Protein AF-A0A2P2ED18-F1 (afdb_monomer_lite)

Radius of gyration: 22.5 Å; chains: 1; bounding box: 55×38×61 Å

Organism: NCBI:txid1445552

Foldseek 3Di:
DDDDDDVVNVVVVVVVVVVCVLVVLQQPQLLVLKDWDFDPDDVVRLVVCCVLPPVLLVVLQVLLPACAPNRNVLVCVLSVQLNCQNGTDRHDDCPSVVVSNVVSVVSSVVSSVNSPPPGPSCVPVVSVVSVVVSVVSVCPVVVVVVVVVVPFDDAADFPDDPQLVCCVPVVDSRPVSNPDHDPVRRPPVSDDPPDDDDDNPNDPDDRGPDDGDDDD

Secondary structure (DSSP, 8-state):
--PPPPHHHHHHHHHHHHHHHHHHHHHHTTGGGS-EEE----HHHHHHHIIIIIHHHHHHHHHTTSSTTT-HHHHHHHHHHHHHGGGEEESSTTHHHHHHHHHHHHHHHHHHHHHHHT-GGGGSHHHHHHHHHHHHHHHHHHHHHHHHHHHSPPPPPB-S-HHHHHHHHHSS---GGGT---GGGS-TTTS-TT------------SBSS------

Sequence (216 aa):
MQRQIKPLDVLIGSLGFVIALPALSYLTAGTQALQQGLSSLNPWGAFALLVFEVVPWLWVMIRLGGGGKLGGDILVLTFGLLFLIPFGQVGSGPDFEMRASVPALAILAMMVAMGLCDNPRLKSGGLKLGIIIIICCASVTGLFEVARAFRYAPTPKPQCALPQIWYQQTGRVAELDTYLTRTSHVPSWLRAPSSRSVQVETTTATCWSKPWATPR

Structure (mmCIF, N/CA/C/O backbone):
data_AF-A0A2P2ED18-F1
#
_entry.id   AF-A0A2P2ED18-F1
#
loop_
_atom_site.group_PDB
_atom_site.id
_atom_site.type_symbol
_atom_site.label_atom_id
_atom_site.label_alt_id
_atom_site.label_comp_id
_atom_site.label_asym_id
_atom_site.label_entity_id
_atom_site.label_seq_id
_atom_site.pdbx_PDB_ins_code
_atom_site.Cartn_x
_atom_site.Cartn_y
_atom_site.Cartn_z
_atom_site.occupancy
_atom_site.B_iso_or_equiv
_atom_site.auth_seq_id
_atom_site.auth_comp_id
_atom_site.auth_asym_id
_atom_site.auth_atom_id
_atom_site.pdbx_PDB_model_num
ATOM 1 N N . MET A 1 1 ? -28.275 -1.604 14.767 1.00 44.12 1 MET A N 1
ATOM 2 C CA . MET A 1 1 ? -29.109 -1.648 13.544 1.00 44.12 1 MET A CA 1
ATOM 3 C C . MET A 1 1 ? -28.417 -2.550 12.537 1.00 44.12 1 MET A C 1
ATOM 5 O O . MET A 1 1 ? -27.345 -2.187 12.077 1.00 44.12 1 MET A O 1
ATOM 9 N N . GLN A 1 2 ? -28.970 -3.727 12.240 1.00 51.78 2 GLN A N 1
ATOM 10 C CA . GLN A 1 2 ? -28.468 -4.575 11.154 1.00 51.78 2 GLN A CA 1
ATOM 11 C C . GLN A 1 2 ? -29.107 -4.103 9.843 1.00 51.78 2 GLN A C 1
ATOM 13 O O . GLN A 1 2 ? -30.328 -4.149 9.696 1.00 51.78 2 GLN A O 1
ATOM 18 N N . ARG A 1 3 ? -28.299 -3.588 8.910 1.00 67.56 3 ARG A N 1
ATOM 19 C CA . ARG A 1 3 ? -28.763 -3.258 7.556 1.00 67.56 3 ARG A CA 1
ATOM 20 C C . ARG A 1 3 ? -28.981 -4.574 6.809 1.00 67.56 3 ARG A C 1
ATOM 22 O O . ARG A 1 3 ? -28.039 -5.342 6.653 1.00 67.56 3 ARG A O 1
ATOM 29 N N . GLN A 1 4 ? -30.206 -4.834 6.361 1.00 85.19 4 GLN A N 1
ATOM 30 C CA . GLN A 1 4 ? -30.484 -5.988 5.505 1.00 85.19 4 GLN A CA 1
ATOM 31 C C . GLN A 1 4 ? -29.862 -5.763 4.122 1.00 85.19 4 GLN A C 1
ATOM 33 O O . GLN A 1 4 ? -30.070 -4.706 3.520 1.00 85.19 4 GLN A O 1
ATOM 38 N N . ILE A 1 5 ? -29.090 -6.743 3.646 1.00 83.50 5 ILE A N 1
ATOM 39 C CA . ILE A 1 5 ? -28.493 -6.739 2.307 1.00 83.50 5 ILE A CA 1
ATOM 40 C C . ILE A 1 5 ? -29.630 -6.847 1.294 1.00 83.50 5 ILE A C 1
ATOM 42 O O . ILE A 1 5 ? -30.391 -7.815 1.304 1.00 83.50 5 ILE A O 1
ATOM 46 N N . LYS A 1 6 ? -29.768 -5.840 0.433 1.00 93.19 6 LYS A N 1
ATOM 47 C CA . LYS A 1 6 ? -30.778 -5.832 -0.624 1.00 93.19 6 LYS A CA 1
ATOM 48 C C . LYS A 1 6 ? -30.218 -6.500 -1.884 1.00 93.19 6 LYS A C 1
ATOM 50 O O . LYS A 1 6 ? -29.018 -6.407 -2.135 1.00 93.19 6 LYS A O 1
ATOM 55 N N . PRO A 1 7 ? -31.072 -7.068 -2.754 1.00 90.81 7 PRO A N 1
ATOM 56 C CA . PRO A 1 7 ? -30.647 -7.566 -4.067 1.00 90.81 7 PRO A CA 1
ATOM 57 C C . PRO A 1 7 ? -29.905 -6.508 -4.896 1.00 90.81 7 PRO A C 1
ATOM 59 O O . PRO A 1 7 ? -28.986 -6.825 -5.643 1.00 90.81 7 PRO A O 1
ATOM 62 N N . LEU A 1 8 ? -30.265 -5.233 -4.715 1.00 92.12 8 LEU A N 1
ATOM 63 C CA . LEU A 1 8 ? -29.586 -4.107 -5.348 1.00 92.12 8 LEU A CA 1
ATOM 64 C C . LEU A 1 8 ? -28.129 -3.952 -4.880 1.00 92.12 8 LEU A C 1
ATOM 66 O O . LEU A 1 8 ? -27.274 -3.637 -5.699 1.00 92.12 8 LEU A O 1
ATOM 70 N N . ASP A 1 9 ? -27.834 -4.201 -3.598 1.00 89.75 9 ASP A N 1
ATOM 71 C CA . ASP A 1 9 ? -26.462 -4.140 -3.077 1.00 89.75 9 ASP A CA 1
ATOM 72 C C . ASP A 1 9 ? -25.592 -5.220 -3.750 1.00 89.75 9 ASP A C 1
ATOM 74 O O . ASP A 1 9 ? -24.453 -4.955 -4.138 1.00 89.75 9 ASP A O 1
ATOM 78 N N . VAL A 1 10 ? -26.161 -6.414 -3.965 1.00 90.19 10 VAL A N 1
ATOM 79 C CA . VAL A 1 10 ? -25.504 -7.510 -4.698 1.00 90.19 10 VAL A CA 1
ATOM 80 C C . VAL A 1 10 ? -25.288 -7.127 -6.159 1.00 90.19 10 VAL A C 1
ATOM 82 O O . VAL A 1 10 ? -24.178 -7.265 -6.660 1.00 90.19 10 VAL A O 1
ATOM 85 N N . LEU A 1 11 ? -26.311 -6.587 -6.829 1.00 93.44 11 LEU A N 1
ATOM 86 C CA . LEU A 1 11 ? -26.228 -6.199 -8.238 1.00 93.44 11 LEU A CA 1
ATOM 87 C C . LEU A 1 11 ? -25.175 -5.110 -8.479 1.00 93.44 11 LEU A C 1
ATOM 89 O O . LEU A 1 11 ? -24.411 -5.203 -9.437 1.00 93.44 11 LEU A O 1
ATOM 93 N N . ILE A 1 12 ? -25.088 -4.114 -7.593 1.00 92.69 12 ILE A N 1
ATOM 94 C CA . ILE A 1 12 ? -24.057 -3.069 -7.652 1.00 92.69 12 ILE A CA 1
ATOM 95 C C . ILE A 1 12 ? -22.662 -3.683 -7.473 1.00 92.69 12 ILE A C 1
ATOM 97 O O . ILE A 1 12 ? -21.753 -3.366 -8.241 1.00 92.69 12 ILE A O 1
ATOM 101 N N . GLY A 1 13 ? -22.494 -4.591 -6.504 1.00 88.06 13 GLY A N 1
ATOM 102 C CA . GLY A 1 13 ? -21.230 -5.299 -6.291 1.00 88.06 13 GLY A CA 1
ATOM 103 C C . GLY A 1 13 ? -20.814 -6.141 -7.500 1.00 88.06 13 GLY A C 1
ATOM 104 O O . GLY A 1 13 ? -19.675 -6.054 -7.959 1.00 88.06 13 GLY A O 1
ATOM 105 N N . SER A 1 14 ? -21.751 -6.902 -8.069 1.00 92.12 14 SER A N 1
ATOM 106 C CA . SER A 1 14 ? -21.522 -7.708 -9.270 1.00 92.12 14 SER A CA 1
ATOM 107 C C . SER A 1 14 ? -21.174 -6.847 -10.482 1.00 92.12 14 SER A C 1
ATOM 109 O O . SER A 1 14 ? -20.245 -7.179 -11.213 1.00 92.12 14 SER A O 1
ATOM 111 N N . LEU A 1 15 ? -21.863 -5.721 -10.683 1.00 94.75 15 LEU A N 1
ATOM 112 C CA . LEU A 1 15 ? -21.559 -4.790 -11.769 1.00 94.75 15 LEU A CA 1
ATOM 113 C C . LEU A 1 15 ? -20.145 -4.213 -11.621 1.00 94.75 15 LEU A C 1
ATOM 115 O O . LEU A 1 15 ? -19.392 -4.182 -12.592 1.00 94.75 15 LEU A O 1
ATOM 119 N N . GLY A 1 16 ? -19.761 -3.817 -10.403 1.00 90.50 16 GLY A N 1
ATOM 120 C CA . GLY A 1 16 ? -18.407 -3.351 -10.105 1.00 90.50 16 GLY A CA 1
ATOM 121 C C . GLY A 1 16 ? -17.345 -4.404 -10.428 1.00 90.50 16 GLY A C 1
ATOM 122 O O . GLY A 1 16 ? -16.334 -4.088 -11.053 1.00 90.50 16 GLY A O 1
ATOM 123 N N . PHE A 1 17 ? -17.605 -5.669 -10.085 1.00 90.56 17 PHE A N 1
ATOM 124 C CA . PHE A 1 17 ? -16.721 -6.779 -10.439 1.00 90.56 17 PHE A CA 1
ATOM 125 C C . PHE A 1 17 ? -16.600 -6.960 -11.958 1.00 90.56 17 PHE A C 1
ATOM 127 O O . PHE A 1 17 ? -15.489 -7.056 -12.471 1.00 90.56 17 PHE A O 1
ATOM 134 N N . VAL A 1 18 ? -17.721 -6.937 -12.689 1.00 93.75 18 VAL A N 1
ATOM 135 C CA . VAL A 1 18 ? -17.732 -7.056 -14.158 1.00 93.75 18 VAL A CA 1
ATOM 136 C C . VAL A 1 18 ? -16.944 -5.922 -14.815 1.00 93.75 18 VAL A C 1
ATOM 138 O O . VAL A 1 18 ? -16.150 -6.175 -15.718 1.00 93.75 18 VAL A O 1
ATOM 141 N N . ILE A 1 19 ? -17.098 -4.687 -14.334 1.00 93.44 19 ILE A N 1
ATOM 142 C CA . ILE A 1 19 ? -16.340 -3.527 -14.824 1.00 93.44 19 ILE A CA 1
ATOM 143 C C . ILE A 1 19 ? -14.837 -3.683 -14.542 1.00 93.44 19 ILE A C 1
ATOM 145 O O . ILE A 1 19 ? -14.015 -3.235 -15.339 1.00 93.44 19 ILE A O 1
ATOM 149 N N . ALA A 1 20 ? -14.462 -4.341 -13.443 1.00 91.94 20 ALA A N 1
ATOM 150 C CA . ALA A 1 20 ? -13.068 -4.602 -13.097 1.00 91.94 20 ALA A CA 1
ATOM 151 C C . ALA A 1 20 ? -12.438 -5.760 -13.895 1.00 91.94 20 ALA A C 1
ATOM 153 O O . ALA A 1 20 ? -11.211 -5.854 -13.941 1.00 91.94 20 ALA A O 1
ATOM 154 N N . LEU A 1 21 ? -13.229 -6.622 -14.552 1.00 91.31 21 LEU A N 1
ATOM 155 C CA . LEU A 1 21 ? -12.721 -7.805 -15.261 1.00 91.31 21 LEU A CA 1
ATOM 156 C C . LEU A 1 21 ? -11.633 -7.504 -16.304 1.00 91.31 21 LEU A C 1
ATOM 158 O O . LEU A 1 21 ? -10.646 -8.241 -16.314 1.00 91.31 21 LEU A O 1
ATOM 162 N N . PRO A 1 22 ? -11.726 -6.463 -17.158 1.00 89.88 22 PRO A N 1
ATOM 163 C CA . PRO A 1 22 ? -10.657 -6.144 -18.105 1.00 89.88 22 PRO A CA 1
ATOM 164 C C . PRO A 1 22 ? -9.342 -5.795 -17.402 1.00 89.88 22 PRO A C 1
ATOM 166 O O . PRO A 1 22 ? -8.286 -6.296 -17.781 1.00 89.88 22 PRO A O 1
ATOM 169 N N . ALA A 1 23 ? -9.409 -4.994 -16.334 1.00 86.94 23 ALA A N 1
ATOM 170 C CA . ALA A 1 23 ? -8.237 -4.628 -15.547 1.00 86.94 23 ALA A CA 1
ATOM 171 C C . ALA A 1 23 ? -7.635 -5.850 -14.842 1.00 86.94 23 ALA A C 1
ATOM 173 O O . ALA A 1 23 ? -6.432 -6.067 -14.927 1.00 86.94 23 ALA A O 1
ATOM 174 N N . LEU A 1 24 ? -8.463 -6.693 -14.218 1.00 86.25 24 LEU A N 1
ATOM 175 C CA . LEU A 1 24 ? -8.020 -7.937 -13.578 1.00 86.25 24 LEU A CA 1
ATOM 176 C C . LEU A 1 24 ? -7.391 -8.906 -14.588 1.00 86.25 24 LEU A C 1
ATOM 178 O O . LEU A 1 24 ? -6.352 -9.502 -14.316 1.00 86.25 24 LEU A O 1
ATOM 182 N N . SER A 1 25 ? -7.980 -9.024 -15.777 1.00 86.88 25 SER A N 1
ATOM 183 C CA . SER A 1 25 ? -7.466 -9.872 -16.859 1.00 86.88 25 SER A CA 1
ATOM 184 C C . SER A 1 25 ? -6.118 -9.374 -17.380 1.00 86.88 25 SER A C 1
ATOM 186 O O . SER A 1 25 ? -5.234 -10.174 -17.664 1.00 86.88 25 SER A O 1
ATOM 188 N N . TYR A 1 26 ? -5.928 -8.055 -17.472 1.00 84.88 26 TYR A N 1
ATOM 189 C CA . TYR A 1 26 ? -4.632 -7.471 -17.808 1.00 84.88 26 TYR A CA 1
ATOM 190 C C . TYR A 1 26 ? -3.597 -7.676 -16.690 1.00 84.88 26 TYR A C 1
ATOM 192 O O . TYR A 1 26 ? -2.484 -8.106 -16.968 1.00 84.88 26 TYR A O 1
ATOM 200 N N . LEU A 1 27 ? -3.963 -7.428 -15.428 1.00 79.38 27 LEU A N 1
ATOM 201 C CA . LEU A 1 27 ? -3.070 -7.578 -14.269 1.00 79.38 27 LEU A CA 1
ATOM 202 C C . LEU A 1 27 ? -2.614 -9.025 -14.047 1.00 79.38 27 LEU A C 1
ATOM 204 O O . LEU A 1 27 ? -1.545 -9.261 -13.497 1.00 79.38 27 LEU A O 1
ATOM 208 N N . THR A 1 28 ? -3.426 -9.992 -14.474 1.00 82.69 28 THR A N 1
ATOM 209 C CA . THR A 1 28 ? -3.100 -11.423 -14.411 1.00 82.69 28 THR A CA 1
ATOM 210 C C . THR A 1 28 ? -2.370 -11.937 -15.652 1.00 82.69 28 THR A C 1
ATOM 212 O O . THR A 1 28 ? -1.826 -13.043 -15.629 1.00 82.69 28 THR A O 1
ATOM 215 N N . ALA A 1 29 ? -2.299 -11.149 -16.727 1.00 83.69 29 ALA A N 1
ATOM 216 C CA . ALA A 1 29 ? -1.625 -11.545 -17.954 1.00 83.69 29 ALA A CA 1
ATOM 217 C C . ALA A 1 29 ? -0.104 -11.586 -17.750 1.00 83.69 29 ALA A C 1
ATOM 219 O O . ALA A 1 29 ? 0.540 -10.559 -17.549 1.00 83.69 29 ALA A O 1
ATOM 220 N N . GLY A 1 30 ? 0.498 -12.771 -17.866 1.00 74.12 30 GLY A N 1
ATOM 221 C CA . GLY A 1 30 ? 1.953 -12.940 -17.752 1.00 74.12 30 GLY A CA 1
ATOM 222 C C . GLY A 1 30 ? 2.482 -13.051 -16.319 1.00 74.12 30 GLY A C 1
ATOM 223 O O . GLY A 1 30 ? 3.693 -13.117 -16.136 1.00 74.12 30 GLY A O 1
ATOM 224 N N . THR A 1 31 ? 1.610 -13.167 -15.311 1.00 73.31 31 THR A N 1
ATOM 225 C CA . THR A 1 31 ? 2.009 -13.334 -13.897 1.00 73.31 31 THR A CA 1
ATOM 226 C C . THR A 1 31 ? 2.805 -14.608 -13.616 1.00 73.31 31 THR A C 1
ATOM 228 O O . THR A 1 31 ? 3.437 -14.702 -12.569 1.00 73.31 31 THR A O 1
ATOM 231 N N . GLN A 1 32 ? 2.822 -15.573 -14.542 1.00 69.00 32 GLN A N 1
ATOM 232 C CA . GLN A 1 32 ? 3.666 -16.773 -14.463 1.00 69.00 32 GLN A CA 1
ATOM 233 C C . GLN A 1 32 ? 5.168 -16.450 -14.467 1.00 69.00 32 GLN A C 1
ATOM 235 O O . GLN A 1 32 ? 5.963 -17.262 -14.008 1.00 69.00 32 GLN A O 1
ATOM 240 N N . ALA A 1 33 ? 5.558 -15.283 -14.988 1.00 68.94 33 ALA A N 1
ATOM 241 C CA . ALA A 1 33 ? 6.940 -14.811 -14.953 1.00 68.94 33 ALA A CA 1
ATOM 242 C C . ALA A 1 33 ? 7.324 -14.180 -13.601 1.00 68.94 33 ALA A C 1
ATOM 244 O O . ALA A 1 33 ? 8.503 -13.934 -13.359 1.00 68.94 33 ALA A O 1
ATOM 245 N N . LEU A 1 34 ? 6.349 -13.919 -12.723 1.00 71.56 34 LEU A N 1
ATOM 246 C CA . LEU A 1 34 ? 6.575 -13.288 -11.427 1.00 71.56 34 LEU A CA 1
ATOM 247 C C . LEU A 1 34 ? 6.835 -14.323 -10.344 1.00 71.56 34 LEU A C 1
ATOM 249 O O . LEU A 1 34 ? 6.193 -15.373 -10.293 1.00 71.56 34 LEU A O 1
ATOM 253 N N . GLN A 1 35 ? 7.719 -13.973 -9.412 1.00 74.31 35 GLN A N 1
ATOM 254 C CA . GLN A 1 35 ? 7.830 -14.705 -8.162 1.00 74.31 35 GLN A CA 1
ATOM 255 C C . GLN A 1 35 ? 6.503 -14.583 -7.403 1.00 74.31 35 GLN A C 1
ATOM 257 O O . GLN A 1 35 ? 6.043 -13.481 -7.102 1.00 74.31 35 GLN A O 1
ATOM 262 N N . GLN A 1 36 ? 5.880 -15.723 -7.123 1.00 76.88 36 GLN A N 1
ATOM 263 C CA . GLN A 1 36 ? 4.659 -15.824 -6.333 1.00 76.88 36 GLN A CA 1
ATOM 264 C C . GLN A 1 36 ? 4.921 -16.754 -5.158 1.00 76.88 36 GLN A C 1
ATOM 266 O O . GLN A 1 36 ? 5.551 -17.801 -5.318 1.00 76.88 36 GLN A O 1
ATOM 271 N N . GLY A 1 37 ? 4.427 -16.392 -3.981 1.00 78.56 37 GLY A N 1
ATOM 272 C CA . GLY A 1 37 ? 4.505 -17.264 -2.819 1.00 78.56 37 GLY A CA 1
ATOM 273 C C . GLY A 1 37 ? 4.497 -16.502 -1.509 1.00 78.56 37 GLY A C 1
ATOM 274 O O . GLY A 1 37 ? 4.041 -15.361 -1.428 1.00 78.56 37 GLY A O 1
ATOM 275 N N . LEU A 1 38 ? 5.003 -17.166 -0.474 1.00 77.44 38 LEU A N 1
ATOM 276 C CA . LEU A 1 38 ? 5.276 -16.512 0.794 1.00 77.44 38 LEU A CA 1
ATOM 277 C C . LEU A 1 38 ? 6.491 -15.610 0.628 1.00 77.44 38 LEU A C 1
ATOM 279 O O . LEU A 1 38 ? 7.502 -16.020 0.054 1.00 77.44 38 LEU A O 1
ATOM 283 N N . SER A 1 39 ? 6.372 -14.390 1.137 1.00 71.38 39 SER A N 1
ATOM 284 C CA . SER A 1 39 ? 7.472 -13.442 1.098 1.00 71.38 39 SER A CA 1
ATOM 285 C C . SER A 1 39 ? 8.676 -13.997 1.845 1.00 71.38 39 SER A C 1
ATOM 287 O O . SER A 1 39 ? 8.554 -14.457 2.981 1.00 71.38 39 SER A O 1
ATOM 289 N N . SER A 1 40 ? 9.865 -13.901 1.244 1.00 67.94 40 SER A N 1
ATOM 290 C CA . SER A 1 40 ? 11.128 -14.202 1.931 1.00 67.94 40 SER A CA 1
ATOM 291 C C . SER A 1 40 ? 11.553 -13.076 2.885 1.00 67.94 40 SER A C 1
ATOM 293 O O . SER A 1 40 ? 12.748 -12.885 3.129 1.00 67.94 40 SER A O 1
ATOM 295 N N . LEU A 1 41 ? 10.597 -12.278 3.370 1.00 66.81 41 LEU A N 1
ATOM 296 C CA . LEU A 1 41 ? 10.835 -11.184 4.296 1.00 66.81 41 LEU A CA 1
ATOM 297 C C . LEU A 1 41 ? 11.589 -11.705 5.516 1.00 66.81 41 LEU A C 1
ATOM 299 O O . LEU A 1 41 ? 11.204 -12.688 6.151 1.00 66.81 41 LEU A O 1
ATOM 303 N N . ASN A 1 42 ? 12.672 -11.006 5.856 1.00 80.12 42 ASN A N 1
ATOM 304 C CA . ASN A 1 42 ? 13.335 -11.207 7.130 1.00 80.12 42 ASN A CA 1
ATOM 305 C C . ASN A 1 42 ? 12.269 -11.036 8.230 1.00 80.12 42 ASN A C 1
ATOM 307 O O . ASN A 1 42 ? 11.637 -9.974 8.273 1.00 80.12 42 ASN A O 1
ATOM 311 N N . PRO A 1 43 ? 12.056 -12.029 9.112 1.00 80.94 43 PRO A N 1
ATOM 312 C CA . PRO A 1 43 ? 11.018 -11.967 10.138 1.00 80.94 43 PRO A CA 1
ATOM 313 C C . PRO A 1 43 ? 11.136 -10.716 11.016 1.00 80.94 43 PRO A C 1
ATOM 315 O O . PRO A 1 43 ? 10.126 -10.178 11.457 1.00 80.94 43 PRO A O 1
ATOM 318 N N . TRP A 1 44 ? 12.351 -10.192 11.202 1.00 84.31 44 TRP A N 1
ATOM 319 C CA . TRP A 1 44 ? 12.582 -8.938 11.918 1.00 84.31 44 TRP A CA 1
ATOM 320 C C . TRP A 1 44 ? 12.063 -7.705 11.176 1.00 84.31 44 TRP A C 1
ATOM 322 O O . TRP A 1 44 ? 11.577 -6.778 11.815 1.00 84.31 44 TRP A O 1
ATOM 332 N N . GLY A 1 45 ? 12.140 -7.697 9.844 1.00 82.56 45 GLY A N 1
ATOM 333 C CA . GLY A 1 45 ? 11.604 -6.620 9.011 1.00 82.56 45 GLY A CA 1
ATOM 334 C C . GLY A 1 45 ? 10.079 -6.593 9.047 1.00 82.56 45 GLY A C 1
ATOM 335 O O . GLY A 1 45 ? 9.496 -5.551 9.332 1.00 82.56 45 GLY A O 1
ATOM 336 N N . ALA A 1 46 ? 9.444 -7.755 8.865 1.00 80.75 46 ALA A N 1
ATOM 337 C CA . ALA A 1 46 ? 7.993 -7.887 8.994 1.00 80.75 46 ALA A CA 1
ATOM 338 C C . ALA A 1 46 ? 7.519 -7.514 10.409 1.00 80.75 46 ALA A C 1
ATOM 340 O O . ALA A 1 46 ? 6.558 -6.767 10.573 1.00 80.75 46 ALA A O 1
ATOM 341 N N . PHE A 1 47 ? 8.232 -7.965 11.444 1.00 86.19 47 PHE A N 1
ATOM 342 C CA . PHE A 1 47 ? 7.937 -7.589 12.824 1.00 86.19 47 PHE A CA 1
ATOM 343 C C . PHE A 1 47 ? 8.042 -6.076 13.048 1.00 86.19 47 PHE A C 1
ATOM 345 O O . PHE A 1 47 ? 7.130 -5.482 13.620 1.00 86.19 47 PHE A O 1
ATOM 352 N N . ALA A 1 48 ? 9.121 -5.441 12.580 1.00 86.88 48 ALA A N 1
ATOM 353 C CA . ALA A 1 48 ? 9.299 -3.999 12.701 1.00 86.88 48 ALA A CA 1
ATOM 354 C C . ALA A 1 48 ? 8.169 -3.235 11.998 1.00 86.88 48 ALA A C 1
ATOM 356 O O . ALA A 1 48 ? 7.585 -2.337 12.599 1.00 86.88 48 ALA A O 1
ATOM 357 N N . LEU A 1 49 ? 7.810 -3.632 10.775 1.00 84.00 49 LEU A N 1
ATOM 358 C CA . LEU A 1 49 ? 6.713 -3.022 10.027 1.00 84.00 49 LEU A CA 1
ATOM 359 C C . LEU A 1 49 ? 5.392 -3.120 10.795 1.00 84.00 49 LEU A C 1
ATOM 361 O O . LEU A 1 49 ? 4.729 -2.114 11.033 1.00 84.00 49 LEU A O 1
ATOM 365 N N . LEU A 1 50 ? 5.046 -4.307 11.294 1.00 88.88 50 LEU A N 1
ATOM 366 C CA . LEU A 1 50 ? 3.827 -4.489 12.077 1.00 88.88 50 LEU A CA 1
ATOM 367 C C . LEU A 1 50 ? 3.829 -3.640 13.354 1.00 88.88 50 LEU A C 1
ATOM 369 O O . LEU A 1 50 ? 2.819 -3.017 13.676 1.00 88.88 50 LEU A O 1
ATOM 373 N N . VAL A 1 51 ? 4.950 -3.584 14.075 1.00 90.06 51 VAL A N 1
ATOM 374 C CA . VAL A 1 51 ? 5.061 -2.851 15.345 1.00 90.06 51 VAL A CA 1
ATOM 375 C C . VAL A 1 51 ? 5.043 -1.336 15.156 1.00 90.06 51 VAL A C 1
ATOM 377 O O . VAL A 1 51 ? 4.472 -0.640 15.996 1.00 90.06 51 VAL A O 1
ATOM 380 N N . PHE A 1 52 ? 5.648 -0.815 14.089 1.00 88.25 52 PHE A N 1
ATOM 381 C CA . PHE A 1 52 ? 5.748 0.628 13.864 1.00 88.25 52 PHE A CA 1
ATOM 382 C C . PHE A 1 52 ? 4.617 1.194 13.006 1.00 88.25 52 PHE A C 1
ATOM 384 O O . PHE A 1 52 ? 4.223 2.337 13.228 1.00 88.25 52 PHE A O 1
ATOM 391 N N . GLU A 1 53 ? 4.063 0.419 12.075 1.00 87.06 53 GLU A N 1
ATOM 392 C CA . GLU A 1 53 ? 2.988 0.890 11.200 1.00 87.06 53 GLU A CA 1
ATOM 393 C C . GLU A 1 53 ? 1.615 0.403 11.649 1.00 87.06 53 GLU A C 1
ATOM 395 O O . GLU A 1 53 ? 0.703 1.212 11.748 1.00 87.06 53 GLU A O 1
ATOM 400 N N . VAL A 1 54 ? 1.424 -0.879 11.972 1.00 91.00 54 VAL A N 1
ATOM 401 C CA . VAL A 1 54 ? 0.069 -1.434 12.174 1.00 91.00 54 VAL A CA 1
ATOM 402 C C . VAL A 1 54 ? -0.394 -1.342 13.633 1.00 91.00 54 VAL A C 1
ATOM 404 O O . VAL A 1 54 ? -1.495 -0.863 13.927 1.00 91.00 54 VAL A O 1
ATOM 407 N N . VAL A 1 55 ? 0.444 -1.774 14.576 1.00 93.44 55 VAL A N 1
ATOM 408 C CA . VAL A 1 55 ? 0.129 -1.849 16.013 1.00 93.44 55 VAL A CA 1
ATOM 409 C C . VAL A 1 55 ? -0.243 -0.492 16.630 1.00 93.44 55 VAL A C 1
ATOM 411 O O . VAL A 1 55 ? -1.206 -0.461 17.407 1.00 93.44 55 VAL A O 1
ATOM 414 N N . PRO A 1 56 ? 0.416 0.642 16.310 1.00 93.38 56 PRO A N 1
ATOM 415 C CA . PRO A 1 56 ? 0.065 1.924 16.913 1.00 93.38 56 PRO A CA 1
ATOM 416 C C . PRO A 1 56 ? -1.354 2.355 16.539 1.00 93.38 56 PRO A C 1
ATOM 418 O O . PRO A 1 56 ? -2.110 2.817 17.395 1.00 93.38 56 PRO A O 1
ATOM 421 N N . TRP A 1 57 ? -1.766 2.129 15.289 1.00 91.88 57 TRP A N 1
ATOM 422 C CA . TRP A 1 57 ? -3.127 2.432 14.853 1.00 91.88 57 TRP A CA 1
ATOM 423 C C . TRP A 1 57 ? -4.158 1.468 15.432 1.00 91.88 57 TRP A C 1
ATOM 425 O O . TRP A 1 57 ? -5.255 1.902 15.788 1.00 91.88 57 TRP A O 1
ATOM 435 N N . LEU A 1 58 ? -3.813 0.188 15.608 1.00 92.56 58 LEU A N 1
ATOM 436 C CA . LEU A 1 58 ? -4.676 -0.757 16.321 1.00 92.56 58 LEU A CA 1
ATOM 437 C C . LEU A 1 58 ? -4.924 -0.287 17.757 1.00 92.56 58 LEU A C 1
ATOM 439 O O . LEU A 1 58 ? -6.068 -0.253 18.216 1.00 92.56 58 LEU A O 1
ATOM 443 N N . TRP A 1 59 ? -3.867 0.146 18.446 1.00 92.38 59 TRP A N 1
ATOM 444 C CA . TRP A 1 59 ? -3.967 0.706 19.789 1.00 92.38 59 TRP A CA 1
ATOM 445 C C . TRP A 1 59 ? -4.868 1.945 19.825 1.00 92.38 59 TRP A C 1
ATOM 447 O O . TRP A 1 59 ? -5.760 2.021 20.675 1.00 92.38 59 TRP A O 1
ATOM 457 N N . VAL A 1 60 ? -4.703 2.880 18.879 1.00 90.81 60 VAL A N 1
ATOM 458 C CA . VAL A 1 60 ? -5.581 4.058 18.752 1.00 90.81 60 VAL A CA 1
ATOM 459 C C . VAL A 1 60 ? -7.038 3.623 18.600 1.00 90.81 60 VAL A C 1
ATOM 461 O O . VAL A 1 60 ? -7.900 4.101 19.339 1.00 90.81 60 VAL A O 1
ATOM 464 N N . MET A 1 61 ? -7.326 2.672 17.711 1.00 90.56 61 MET A N 1
ATOM 465 C CA . MET A 1 61 ? -8.693 2.212 17.470 1.00 90.56 61 MET A CA 1
ATOM 466 C C . MET A 1 61 ? -9.320 1.524 18.686 1.00 90.56 61 MET A C 1
ATOM 468 O O . MET A 1 61 ? -10.490 1.774 18.987 1.00 90.56 61 MET A O 1
ATOM 472 N N . ILE A 1 62 ? -8.556 0.724 19.433 1.00 89.38 62 ILE A N 1
ATOM 473 C CA . ILE A 1 62 ? -9.017 0.120 20.692 1.00 89.38 62 ILE A CA 1
ATOM 474 C C . ILE A 1 62 ? -9.357 1.218 21.711 1.00 89.38 62 ILE A C 1
ATOM 476 O O . ILE A 1 62 ? -10.418 1.185 22.339 1.00 89.38 62 ILE A O 1
ATOM 480 N N . ARG A 1 63 ? -8.504 2.243 21.848 1.00 88.50 63 ARG A N 1
ATOM 481 C CA . ARG A 1 63 ? -8.729 3.362 22.782 1.00 88.50 63 ARG A CA 1
ATOM 482 C C . ARG A 1 63 ? -9.938 4.217 22.406 1.00 88.50 63 ARG A C 1
ATOM 484 O O . ARG A 1 63 ? -10.694 4.635 23.291 1.00 88.50 63 ARG A O 1
ATOM 491 N N . LEU A 1 64 ? -10.169 4.417 21.111 1.00 86.56 64 LEU A N 1
ATOM 492 C CA . LEU A 1 64 ? -11.350 5.107 20.592 1.00 86.56 64 LEU A CA 1
ATOM 493 C C . LEU A 1 64 ? -12.649 4.300 20.771 1.00 86.56 64 LEU A C 1
ATOM 495 O O . LEU A 1 64 ? -13.727 4.865 20.613 1.00 86.56 64 LEU A O 1
ATOM 499 N N . GLY A 1 65 ? -12.569 3.034 21.195 1.00 80.88 65 GLY A N 1
ATOM 500 C CA . GLY A 1 65 ? -13.727 2.197 21.522 1.00 80.88 65 GLY A CA 1
ATOM 501 C C . GLY A 1 65 ? -14.056 1.119 20.492 1.00 80.88 65 GLY A C 1
ATOM 502 O O . GLY A 1 65 ? -15.064 0.448 20.672 1.00 80.88 65 GLY A O 1
ATOM 503 N N . GLY A 1 66 ? -13.208 0.925 19.474 1.00 75.19 66 GLY A N 1
ATOM 504 C CA . GLY A 1 66 ? -13.301 -0.152 18.483 1.00 75.19 66 GLY A CA 1
ATOM 505 C C . GLY A 1 66 ? -14.452 0.004 17.480 1.00 75.19 66 GLY A C 1
ATOM 506 O O . GLY A 1 66 ? -15.577 0.314 17.851 1.00 75.19 66 GLY A O 1
ATOM 507 N N . GLY A 1 67 ? -14.180 -0.214 16.188 1.00 69.38 67 GLY A N 1
ATOM 508 C CA . GLY A 1 67 ? -15.187 -0.335 15.115 1.00 69.38 67 GLY A CA 1
ATOM 509 C C . GLY A 1 67 ? -15.993 0.924 14.740 1.00 69.38 67 GLY A C 1
ATOM 510 O O . GLY A 1 67 ? -16.349 1.099 13.577 1.00 69.38 67 GLY A O 1
ATOM 511 N N . GLY A 1 68 ? -16.266 1.833 15.677 1.00 74.50 68 GLY A N 1
ATOM 512 C CA . GLY A 1 68 ? -17.029 3.060 15.442 1.00 74.50 68 GLY A CA 1
ATOM 513 C C . GLY A 1 68 ? -18.367 2.813 14.729 1.00 74.50 68 GLY A C 1
ATOM 514 O O . GLY A 1 68 ? -19.043 1.815 14.964 1.00 74.50 68 GLY A O 1
ATOM 515 N N . LYS A 1 69 ? -18.736 3.726 13.820 1.00 75.62 69 LYS A N 1
ATOM 516 C CA . LYS A 1 69 ? -19.953 3.622 12.986 1.00 75.62 69 LYS A CA 1
ATOM 517 C C . LYS A 1 69 ? -19.850 2.549 11.886 1.00 75.62 69 LYS A C 1
ATOM 519 O O . LYS A 1 69 ? -20.877 2.125 11.370 1.00 75.62 69 LYS A O 1
ATOM 524 N N . LEU A 1 70 ? -18.633 2.132 11.524 1.00 80.44 70 LEU A N 1
ATOM 525 C CA . LEU A 1 70 ? -18.362 1.127 10.486 1.00 80.44 70 LEU A CA 1
ATOM 526 C C . LEU A 1 70 ? -18.442 -0.315 11.024 1.00 80.44 70 LEU A C 1
ATOM 528 O O . LEU A 1 70 ? -18.636 -1.248 10.254 1.00 80.44 70 LEU A O 1
ATOM 532 N N . GLY A 1 71 ? -18.377 -0.495 12.343 1.00 85.81 71 GLY A N 1
ATOM 533 C CA . GLY A 1 71 ? -18.523 -1.786 13.009 1.00 85.81 71 GLY A CA 1
ATOM 534 C C . GLY A 1 71 ? -17.198 -2.509 13.261 1.00 85.81 71 GLY A C 1
ATOM 535 O O . GLY A 1 71 ? -16.166 -2.229 12.648 1.00 85.81 71 GLY A O 1
ATOM 536 N N . GLY A 1 72 ? -17.229 -3.442 14.217 1.00 88.12 72 GLY A N 1
ATOM 537 C CA . GLY A 1 72 ? -16.069 -4.253 14.600 1.00 88.12 72 GLY A CA 1
ATOM 538 C C . GLY A 1 72 ? -15.609 -5.202 13.494 1.00 88.12 72 GLY A C 1
ATOM 539 O O . GLY A 1 72 ? -14.412 -5.397 13.331 1.00 88.12 72 GLY A O 1
ATOM 540 N N . ASP A 1 73 ? -16.530 -5.715 12.680 1.00 90.94 73 ASP A N 1
ATOM 541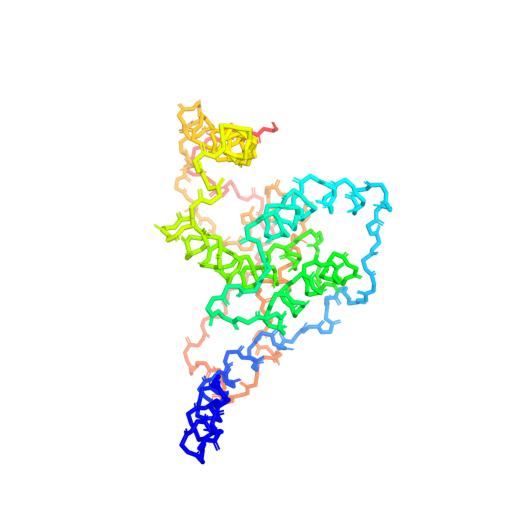 C CA . ASP A 1 73 ? -16.204 -6.662 11.607 1.00 90.94 73 ASP A CA 1
ATOM 542 C C . ASP A 1 73 ? -15.279 -6.032 10.558 1.00 90.94 73 ASP A C 1
ATOM 544 O O . ASP A 1 73 ? -14.287 -6.633 10.150 1.00 90.94 73 ASP A O 1
ATOM 548 N N . ILE A 1 74 ? -15.546 -4.773 10.185 1.00 90.81 74 ILE A N 1
ATOM 549 C CA . ILE A 1 74 ? -14.693 -4.011 9.263 1.00 90.81 74 ILE A CA 1
ATOM 550 C C . ILE A 1 74 ? -13.327 -3.732 9.896 1.00 90.81 74 ILE A C 1
ATOM 552 O O . ILE A 1 74 ? -12.314 -3.813 9.205 1.00 90.81 74 ILE A O 1
ATOM 556 N N . LEU A 1 75 ? -13.274 -3.457 11.205 1.00 92.38 75 LEU A N 1
ATOM 557 C CA . LEU A 1 75 ? -12.014 -3.289 11.934 1.00 92.38 75 LEU A CA 1
ATOM 558 C C . LEU A 1 75 ? -11.164 -4.566 11.855 1.00 92.38 75 LEU A C 1
ATOM 560 O O . LEU A 1 75 ? -9.992 -4.502 11.493 1.00 92.38 75 LEU A O 1
ATOM 564 N N . VAL A 1 76 ? -11.760 -5.719 12.178 1.00 93.88 76 VAL A N 1
ATOM 565 C CA . VAL A 1 76 ? -11.071 -7.016 12.175 1.00 93.88 76 VAL A CA 1
ATOM 566 C C . VAL A 1 76 ? -10.609 -7.371 10.770 1.00 93.88 76 VAL A C 1
ATOM 568 O O . VAL A 1 76 ? -9.464 -7.775 10.607 1.00 93.88 76 VAL A O 1
ATOM 571 N N . LEU A 1 77 ? -11.449 -7.164 9.754 1.00 93.56 77 LEU A N 1
ATOM 572 C CA . LEU A 1 77 ? -11.065 -7.388 8.363 1.00 93.56 77 LEU A CA 1
ATOM 573 C C . LEU A 1 77 ? -9.896 -6.483 7.956 1.00 93.56 77 LEU A C 1
ATOM 575 O O . LEU A 1 77 ? -8.924 -6.958 7.379 1.00 93.56 77 LEU A O 1
ATOM 579 N N . THR A 1 78 ? -9.967 -5.194 8.289 1.00 93.81 78 THR A N 1
ATOM 580 C CA . THR A 1 78 ? -8.941 -4.205 7.932 1.00 93.81 78 THR A CA 1
ATOM 581 C C . THR A 1 78 ? -7.593 -4.559 8.551 1.00 93.81 78 THR A C 1
ATOM 583 O O . THR A 1 78 ? -6.600 -4.671 7.837 1.00 93.81 78 THR A O 1
ATOM 586 N N . PHE A 1 79 ? -7.548 -4.791 9.866 1.00 94.62 79 PHE A N 1
ATOM 587 C CA . PHE A 1 79 ? -6.305 -5.181 10.529 1.00 94.62 79 PHE A CA 1
ATOM 588 C C . PHE A 1 79 ? -5.859 -6.583 10.127 1.00 94.62 79 PHE A C 1
ATOM 590 O O . PHE A 1 79 ? -4.670 -6.787 9.926 1.00 94.62 79 PHE A O 1
ATOM 597 N N . GLY A 1 80 ? -6.783 -7.527 9.942 1.00 94.38 80 GLY A N 1
ATOM 598 C CA . GLY A 1 80 ? -6.476 -8.866 9.445 1.00 94.38 80 GLY A CA 1
ATOM 599 C C . GLY A 1 80 ? -5.754 -8.819 8.101 1.00 94.38 80 GLY A C 1
ATOM 600 O O . GLY A 1 80 ? -4.719 -9.456 7.947 1.00 94.38 80 GLY A O 1
ATOM 601 N N . LEU A 1 81 ? -6.227 -7.994 7.163 1.00 93.25 81 LEU A N 1
ATOM 602 C CA . LEU A 1 81 ? -5.541 -7.770 5.891 1.00 93.25 81 LEU A CA 1
ATOM 603 C C . LEU A 1 81 ? -4.159 -7.140 6.097 1.00 93.25 81 LEU A C 1
ATOM 605 O O . LEU A 1 81 ? -3.186 -7.663 5.566 1.00 93.25 81 LEU A O 1
ATOM 609 N N . LEU A 1 82 ? -4.040 -6.082 6.905 1.00 92.75 82 LEU A N 1
ATOM 610 C CA . LEU A 1 82 ? -2.746 -5.435 7.177 1.00 92.75 82 LEU A CA 1
ATOM 611 C C . LEU A 1 82 ? -1.731 -6.371 7.853 1.00 92.75 82 LEU A C 1
ATOM 613 O O . LEU A 1 82 ? -0.540 -6.256 7.593 1.00 92.75 82 LEU A O 1
ATOM 617 N N . PHE A 1 83 ? -2.186 -7.312 8.683 1.00 92.19 83 PHE A N 1
ATOM 618 C CA . PHE A 1 83 ? -1.323 -8.332 9.276 1.00 92.19 83 PHE A CA 1
ATOM 619 C C . PHE A 1 83 ? -0.934 -9.424 8.281 1.00 92.19 83 PHE A C 1
ATOM 621 O O . PHE A 1 83 ? 0.162 -9.959 8.387 1.00 92.19 83 PHE A O 1
ATOM 628 N N . LEU A 1 84 ? -1.806 -9.776 7.334 1.00 90.62 84 LEU A N 1
ATOM 629 C CA . LEU A 1 84 ? -1.569 -10.875 6.394 1.00 90.62 84 LEU A CA 1
ATOM 630 C C . LEU A 1 84 ? -0.753 -10.462 5.165 1.00 90.62 84 LEU A C 1
ATOM 632 O O . LEU A 1 84 ? 0.043 -11.261 4.677 1.00 90.62 84 LEU A O 1
ATOM 636 N N . ILE A 1 85 ? -0.938 -9.237 4.668 1.00 89.62 85 ILE A N 1
ATOM 637 C CA . ILE A 1 85 ? -0.300 -8.735 3.442 1.00 89.62 85 ILE A CA 1
ATOM 638 C C . ILE A 1 85 ? 1.232 -8.890 3.443 1.00 89.62 85 ILE A C 1
ATOM 640 O O . ILE A 1 85 ? 1.737 -9.383 2.434 1.00 89.62 85 ILE A O 1
ATOM 644 N N . PRO A 1 86 ? 1.971 -8.574 4.528 1.00 86.19 86 PRO A N 1
ATOM 645 C CA . PRO A 1 86 ? 3.429 -8.716 4.547 1.00 86.19 86 PRO A CA 1
ATOM 646 C C . PRO A 1 86 ? 3.902 -10.157 4.312 1.00 86.19 86 PRO A C 1
ATOM 648 O O . PRO A 1 86 ? 5.026 -10.388 3.887 1.00 86.19 86 PRO A O 1
ATOM 651 N N . PHE A 1 87 ? 3.064 -11.163 4.569 1.00 86.38 87 PHE A N 1
ATOM 652 C CA . PHE A 1 87 ? 3.438 -12.561 4.353 1.00 86.38 87 PHE A CA 1
ATOM 653 C C . PHE A 1 87 ? 3.256 -13.016 2.900 1.00 86.38 87 PHE A C 1
ATOM 655 O O . PHE A 1 87 ? 3.796 -14.055 2.520 1.00 86.38 87 PHE A O 1
ATOM 662 N N . GLY A 1 88 ? 2.528 -12.258 2.077 1.00 83.94 88 GLY A N 1
ATOM 663 C CA . GLY A 1 88 ? 2.366 -12.529 0.651 1.00 83.94 88 GLY A CA 1
ATOM 664 C C . GLY A 1 88 ? 3.426 -11.826 -0.192 1.00 83.94 88 GLY A C 1
ATOM 665 O O . GLY A 1 88 ? 3.810 -10.695 0.092 1.00 83.94 88 GLY A O 1
ATOM 666 N N . GLN A 1 89 ? 3.877 -12.476 -1.262 1.00 82.69 89 GLN A N 1
ATOM 667 C CA . GLN A 1 89 ? 4.744 -11.864 -2.263 1.00 82.69 89 GLN A CA 1
ATOM 668 C C . GLN A 1 89 ? 4.215 -12.129 -3.670 1.00 82.69 89 GLN A C 1
ATOM 670 O O . GLN A 1 89 ? 3.924 -13.268 -4.045 1.00 82.69 89 GLN A O 1
ATOM 675 N N . VAL A 1 90 ? 4.132 -11.051 -4.450 1.00 79.12 90 VAL A N 1
ATOM 676 C CA . VAL A 1 90 ? 3.872 -11.072 -5.889 1.00 79.12 90 VAL A CA 1
ATOM 677 C C . VAL A 1 90 ? 4.851 -10.100 -6.550 1.00 79.12 90 VAL A C 1
ATOM 679 O O . VAL A 1 90 ? 4.780 -8.897 -6.309 1.00 79.12 90 VAL A O 1
ATOM 682 N N . GLY A 1 91 ? 5.766 -10.620 -7.368 1.00 76.88 91 GLY A N 1
ATOM 683 C CA . GLY A 1 91 ? 6.817 -9.836 -8.030 1.00 76.88 91 GLY A CA 1
ATOM 684 C C . GLY A 1 91 ? 7.998 -9.468 -7.122 1.00 76.88 91 GLY A C 1
ATOM 685 O O . GLY A 1 91 ? 8.214 -10.081 -6.068 1.00 76.88 91 GLY A O 1
ATOM 686 N N . SER A 1 92 ? 8.793 -8.480 -7.547 1.00 70.81 92 SER A N 1
ATOM 687 C CA . SER A 1 92 ? 9.979 -8.029 -6.809 1.00 70.81 92 SER A CA 1
ATOM 688 C C . SER A 1 92 ? 9.661 -7.151 -5.608 1.00 70.81 92 SER A C 1
ATOM 690 O O . SER A 1 92 ? 8.983 -6.127 -5.728 1.00 70.81 92 SER A O 1
ATOM 692 N N . GLY A 1 93 ? 10.334 -7.444 -4.496 1.00 73.06 93 GLY A N 1
ATOM 693 C CA . GLY A 1 93 ? 10.453 -6.523 -3.369 1.00 73.06 93 GLY A CA 1
ATOM 694 C C . GLY A 1 93 ? 9.118 -6.219 -2.672 1.00 73.06 93 GLY A C 1
ATOM 695 O O . GLY A 1 93 ? 8.202 -7.037 -2.716 1.00 73.06 93 GLY A O 1
ATOM 696 N N . PRO A 1 94 ? 8.998 -5.053 -2.007 1.00 75.12 94 PRO A N 1
ATOM 697 C CA . PRO A 1 94 ? 7.816 -4.692 -1.219 1.00 75.12 94 PRO A CA 1
ATOM 698 C C . PRO A 1 94 ? 6.682 -4.046 -2.045 1.00 75.12 94 PRO A C 1
ATOM 700 O O . PRO A 1 94 ? 5.751 -3.484 -1.473 1.00 75.12 94 PRO A O 1
ATOM 703 N N . ASP A 1 95 ? 6.728 -4.076 -3.385 1.00 77.50 95 ASP A N 1
ATOM 704 C CA . ASP A 1 95 ? 5.723 -3.398 -4.230 1.00 77.50 95 ASP A CA 1
ATOM 705 C C . ASP A 1 95 ? 4.312 -3.980 -4.041 1.00 77.50 95 ASP A C 1
ATOM 707 O O . ASP A 1 95 ? 3.346 -3.223 -3.915 1.00 77.50 95 ASP A O 1
ATOM 711 N N . PHE A 1 96 ? 4.195 -5.309 -3.922 1.00 82.75 96 PHE A N 1
ATOM 712 C CA . PHE A 1 96 ? 2.920 -5.962 -3.615 1.00 82.75 96 PHE A CA 1
ATOM 713 C C . PHE A 1 96 ? 2.348 -5.490 -2.279 1.00 82.75 96 PHE A C 1
ATOM 715 O O . PHE A 1 96 ? 1.186 -5.092 -2.220 1.00 82.75 96 PHE A O 1
ATOM 722 N N . GLU A 1 97 ? 3.167 -5.487 -1.229 1.00 85.31 97 GLU A N 1
ATOM 723 C CA . GLU A 1 97 ? 2.770 -5.049 0.108 1.00 85.31 97 GLU A CA 1
ATOM 724 C C . GLU A 1 97 ? 2.270 -3.598 0.099 1.00 85.31 97 GLU A C 1
ATOM 726 O O . GLU A 1 97 ? 1.181 -3.308 0.606 1.00 85.31 97 GLU A O 1
ATOM 731 N N . MET A 1 98 ? 3.004 -2.698 -0.562 1.00 83.75 98 MET A N 1
ATOM 732 C CA . MET A 1 98 ? 2.611 -1.295 -0.695 1.00 83.75 98 MET A CA 1
ATOM 733 C C . MET A 1 98 ? 1.268 -1.131 -1.412 1.00 83.75 98 MET A C 1
ATOM 735 O O . MET A 1 98 ? 0.457 -0.308 -1.001 1.00 83.75 98 MET A O 1
ATOM 739 N N . ARG A 1 99 ? 1.004 -1.896 -2.478 1.00 85.38 99 ARG A N 1
ATOM 740 C CA . ARG A 1 99 ? -0.235 -1.764 -3.268 1.00 85.38 99 ARG A CA 1
ATOM 741 C C . ARG A 1 99 ? -1.427 -2.449 -2.615 1.00 85.38 99 ARG A C 1
ATOM 743 O O . ARG A 1 99 ? -2.520 -1.886 -2.591 1.00 85.38 99 ARG A O 1
ATOM 750 N N . ALA A 1 100 ? -1.224 -3.654 -2.092 1.00 87.38 100 ALA A N 1
ATOM 751 C CA . ALA A 1 100 ? -2.274 -4.453 -1.474 1.00 87.38 100 ALA A CA 1
ATOM 752 C C . ALA A 1 100 ? -2.784 -3.821 -0.171 1.00 87.38 100 ALA A C 1
ATOM 754 O O . ALA A 1 100 ? -3.952 -3.992 0.173 1.00 87.38 100 ALA A O 1
ATOM 755 N N . SER A 1 101 ? -1.939 -3.059 0.533 1.00 90.44 101 SER A N 1
ATOM 756 C CA . SER A 1 101 ? -2.310 -2.386 1.783 1.00 90.44 101 SER A CA 1
ATOM 757 C C . SER A 1 101 ? -3.127 -1.105 1.587 1.00 90.44 101 SER A C 1
ATOM 759 O O . SER A 1 101 ? -3.870 -0.737 2.499 1.00 90.44 101 SER A O 1
ATOM 761 N N . VAL A 1 102 ? -3.088 -0.456 0.411 1.00 90.75 102 VAL A N 1
ATOM 762 C CA . VAL A 1 102 ? -3.780 0.830 0.162 1.00 90.75 102 VAL A CA 1
ATOM 763 C C . VAL A 1 102 ? -5.268 0.803 0.537 1.00 90.75 102 VAL A C 1
ATOM 765 O O . VAL A 1 102 ? -5.697 1.702 1.265 1.00 90.75 102 VAL A O 1
ATOM 768 N N . PRO A 1 103 ? -6.085 -0.184 0.111 1.00 92.62 103 PRO A N 1
ATOM 769 C CA . PRO A 1 103 ? -7.510 -0.187 0.438 1.00 92.62 103 PRO A CA 1
ATOM 770 C C . PRO A 1 103 ? -7.763 -0.326 1.944 1.00 92.62 103 PRO A C 1
ATOM 772 O O . PRO A 1 103 ? -8.614 0.371 2.495 1.00 92.62 103 PRO A O 1
ATOM 775 N N . ALA A 1 104 ? -6.999 -1.187 2.622 1.00 93.56 104 ALA A N 1
ATOM 776 C CA . ALA A 1 104 ? -7.116 -1.388 4.063 1.00 93.56 104 ALA A CA 1
ATOM 777 C C . ALA A 1 104 ? -6.693 -0.127 4.837 1.00 93.56 104 ALA A C 1
ATOM 779 O O . ALA A 1 104 ? -7.408 0.315 5.736 1.00 93.56 104 ALA A O 1
ATOM 780 N N . LEU A 1 105 ? -5.592 0.516 4.439 1.00 92.38 105 LEU A N 1
ATOM 781 C CA . LEU A 1 105 ? -5.144 1.785 5.017 1.00 92.38 105 LEU A CA 1
ATOM 782 C C . LEU A 1 105 ? -6.159 2.913 4.794 1.00 92.38 105 LEU A C 1
ATOM 784 O O . LEU A 1 105 ? -6.392 3.709 5.701 1.00 92.38 105 LEU A O 1
ATOM 788 N N . ALA A 1 106 ? -6.811 2.969 3.630 1.00 94.06 106 ALA A N 1
ATOM 789 C CA . ALA A 1 106 ? -7.851 3.956 3.348 1.00 94.06 106 ALA A CA 1
ATOM 790 C C . ALA A 1 106 ? -9.081 3.776 4.256 1.00 94.06 106 ALA A C 1
ATOM 792 O O . ALA A 1 106 ? -9.598 4.754 4.806 1.00 94.06 106 ALA A O 1
ATOM 793 N N . ILE A 1 107 ? -9.523 2.530 4.463 1.00 93.31 107 ILE A N 1
ATOM 794 C CA . ILE A 1 107 ? -10.608 2.212 5.402 1.00 93.31 107 ILE A CA 1
ATOM 795 C C . ILE A 1 107 ? -10.196 2.590 6.826 1.00 93.31 107 ILE A C 1
ATOM 797 O O . ILE 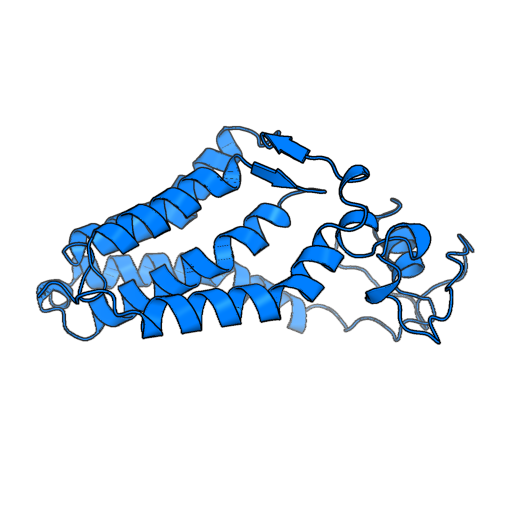A 1 107 ? -10.951 3.271 7.518 1.00 93.31 107 ILE A O 1
ATOM 801 N N . LEU A 1 108 ? -8.987 2.215 7.252 1.00 93.12 108 LEU A N 1
ATOM 802 C CA . LEU A 1 108 ? -8.462 2.559 8.570 1.00 93.12 108 LEU A CA 1
ATOM 803 C C . LEU A 1 108 ? -8.417 4.078 8.784 1.00 93.12 108 LEU A C 1
ATOM 805 O O . LEU A 1 108 ? -8.887 4.558 9.813 1.00 93.12 108 LEU A O 1
ATOM 809 N N . ALA A 1 109 ? -7.924 4.841 7.807 1.00 91.81 109 ALA A N 1
ATOM 810 C CA . ALA A 1 109 ? -7.885 6.299 7.864 1.00 91.81 109 ALA A CA 1
ATOM 811 C C . ALA A 1 109 ? -9.290 6.898 8.034 1.00 91.81 109 ALA A C 1
ATOM 813 O O . ALA A 1 109 ? -9.489 7.785 8.867 1.00 91.81 109 ALA A O 1
ATOM 814 N N . MET A 1 110 ? -10.282 6.373 7.309 1.00 91.62 110 MET A N 1
ATOM 815 C CA . MET A 1 110 ? -11.680 6.776 7.463 1.00 91.62 110 MET A CA 1
ATOM 816 C C . MET A 1 110 ? -12.221 6.433 8.859 1.00 91.62 110 MET A C 1
ATOM 818 O O . MET A 1 110 ? -12.827 7.287 9.506 1.00 91.62 110 MET A O 1
ATOM 822 N N . MET A 1 111 ? -11.972 5.218 9.358 1.00 91.00 111 MET A N 1
ATOM 823 C CA . MET A 1 111 ? -12.394 4.786 10.696 1.00 91.00 111 MET A CA 1
ATOM 824 C C . MET A 1 111 ? -11.783 5.653 11.798 1.00 91.00 111 MET A C 1
ATOM 826 O O . MET A 1 111 ? -12.492 6.048 12.726 1.00 91.00 111 MET A O 1
ATOM 830 N N . VAL A 1 112 ? -10.493 5.978 11.681 1.00 89.50 112 VAL A N 1
ATOM 831 C CA . VAL A 1 112 ? -9.796 6.884 12.596 1.00 89.50 112 VAL A CA 1
ATOM 832 C C . VAL A 1 112 ? -10.425 8.270 12.521 1.00 89.50 112 VAL A C 1
ATOM 834 O O . VAL A 1 112 ? -10.840 8.783 13.553 1.00 89.50 112 VAL A O 1
ATOM 837 N N . ALA A 1 113 ? -10.587 8.856 11.331 1.00 88.81 113 ALA A N 1
ATOM 838 C CA . ALA A 1 113 ? -11.188 10.183 11.171 1.00 88.81 113 ALA A CA 1
ATOM 839 C C . ALA A 1 113 ? -12.589 10.266 11.805 1.00 88.81 113 ALA A C 1
ATOM 841 O O . ALA A 1 113 ? -12.861 11.161 12.605 1.00 88.81 113 ALA A O 1
ATOM 842 N N . MET A 1 114 ? -13.449 9.279 11.539 1.00 86.94 114 MET A N 1
ATOM 843 C CA . MET A 1 114 ? -14.777 9.180 12.156 1.00 86.94 114 MET A CA 1
ATOM 844 C C . MET A 1 114 ? -14.699 9.016 13.679 1.00 86.94 114 MET A C 1
ATOM 846 O O . MET A 1 114 ? -15.511 9.584 14.408 1.00 86.94 114 MET A O 1
ATOM 850 N N . GLY A 1 115 ? -13.724 8.245 14.160 1.00 84.88 115 GLY A N 1
ATOM 851 C CA . GLY A 1 115 ? -13.451 8.052 15.578 1.00 84.88 115 GLY A CA 1
ATOM 852 C C . GLY A 1 115 ? -12.871 9.286 16.271 1.00 84.88 115 GLY A C 1
ATOM 853 O O . GLY A 1 115 ? -12.971 9.369 17.490 1.00 84.88 115 GLY A O 1
ATOM 854 N N . LEU A 1 116 ? -12.295 10.243 15.538 1.00 85.75 116 LEU A N 1
ATOM 855 C CA . LEU A 1 116 ? -11.761 11.493 16.087 1.00 85.75 116 LEU A CA 1
ATOM 856 C C . LEU A 1 116 ? -12.820 12.598 16.177 1.00 85.75 116 LEU A C 1
ATOM 858 O O . LEU A 1 116 ? -12.830 13.326 17.166 1.00 85.75 116 LEU A O 1
ATOM 862 N N . CYS A 1 117 ? -13.706 12.724 15.182 1.00 80.31 117 CYS A N 1
ATOM 863 C CA . CYS A 1 117 ? -14.664 13.835 15.104 1.00 80.31 117 CYS A CA 1
ATOM 864 C C . CYS A 1 117 ? -15.685 13.871 16.257 1.00 80.31 117 CYS A C 1
ATOM 866 O O . CYS A 1 117 ? -15.989 14.952 16.752 1.00 80.31 117 CYS A O 1
ATOM 868 N N . ASP A 1 118 ? -16.170 12.712 16.720 1.00 67.50 118 ASP A N 1
ATOM 869 C CA . ASP A 1 118 ? -17.318 12.636 17.644 1.00 67.50 118 ASP A CA 1
ATOM 870 C C . ASP A 1 118 ? -16.969 12.049 19.031 1.00 67.50 118 ASP A C 1
ATOM 872 O O . ASP A 1 118 ? -17.864 11.705 19.806 1.00 67.50 118 ASP A O 1
ATOM 876 N N . ASN A 1 119 ? -15.684 11.877 19.372 1.00 77.19 119 ASN A N 1
ATOM 877 C CA . ASN A 1 119 ? -15.311 11.048 20.524 1.00 77.19 119 ASN A CA 1
ATOM 878 C C . ASN A 1 119 ? -14.938 11.851 21.783 1.00 77.19 119 ASN A C 1
ATOM 880 O O . ASN A 1 119 ? -13.874 12.478 21.835 1.00 77.19 119 ASN A O 1
ATOM 884 N N . PRO A 1 120 ? -15.740 11.774 22.866 1.00 72.88 120 PRO A N 1
ATOM 885 C CA . PRO A 1 120 ? -15.459 12.495 24.105 1.00 72.88 120 PRO A CA 1
ATOM 886 C C . PRO A 1 120 ? -14.162 12.034 24.785 1.00 72.88 120 PRO A C 1
ATOM 888 O O . PRO A 1 120 ? -13.575 12.801 25.549 1.00 72.88 120 PRO A O 1
ATOM 891 N N . ARG A 1 121 ? -13.661 10.824 24.486 1.00 72.44 121 ARG A N 1
ATOM 892 C CA . ARG A 1 121 ? -12.390 10.305 25.027 1.00 72.44 121 ARG A CA 1
ATOM 893 C C . ARG A 1 121 ? -11.169 11.069 24.518 1.00 72.44 121 ARG A C 1
ATOM 895 O O . ARG A 1 121 ? -10.133 11.061 25.184 1.00 72.44 121 ARG A O 1
ATOM 902 N N . LEU A 1 122 ? -11.293 11.782 23.396 1.00 75.69 122 LEU A N 1
ATOM 903 C CA . LEU A 1 122 ? -10.233 12.639 22.862 1.00 75.69 122 LEU A CA 1
ATOM 904 C C . LEU A 1 122 ? -9.947 13.862 23.752 1.00 75.69 122 LEU A C 1
ATOM 906 O O . LEU A 1 122 ? -8.905 14.498 23.609 1.00 75.69 122 LEU A O 1
ATOM 910 N N . LYS A 1 123 ? -10.842 14.170 24.705 1.00 68.88 123 LYS A N 1
ATOM 911 C CA . LYS A 1 123 ? -10.608 15.184 25.745 1.00 68.88 123 LYS A CA 1
ATOM 912 C C . LYS A 1 123 ? -9.536 14.756 26.753 1.00 68.88 123 LYS A C 1
ATOM 914 O O . LYS A 1 123 ? -8.990 15.607 27.447 1.00 68.88 123 LYS A O 1
ATOM 919 N N . SER A 1 124 ? -9.207 13.461 26.829 1.00 68.19 124 SER A N 1
ATOM 920 C CA . SER A 1 124 ? -8.055 13.000 27.605 1.00 68.19 124 SER A CA 1
ATOM 921 C C . SER A 1 124 ? -6.758 13.395 26.886 1.00 68.19 124 SER A C 1
ATOM 923 O O . SER A 1 124 ? -6.480 12.950 25.770 1.00 68.19 124 SER A O 1
ATOM 925 N N . GLY A 1 125 ? -5.953 14.255 27.517 1.00 73.88 125 GLY A N 1
ATOM 926 C CA . GLY A 1 125 ? -4.738 14.811 26.904 1.00 73.88 125 GLY A CA 1
ATOM 927 C C . GLY A 1 125 ? -3.737 13.747 26.433 1.00 73.88 125 GLY A C 1
ATOM 928 O O . GLY A 1 125 ? -3.078 13.936 25.414 1.00 73.88 125 GLY A O 1
ATOM 929 N N . GLY A 1 126 ? -3.684 12.597 27.116 1.00 84.31 126 GLY A N 1
ATOM 930 C CA . GLY A 1 126 ? -2.772 11.498 26.787 1.00 84.31 126 GLY A CA 1
ATOM 931 C C . GLY A 1 126 ? -3.050 10.830 25.436 1.00 84.31 126 GLY A C 1
ATOM 932 O O . GLY A 1 126 ? -2.114 10.591 24.677 1.00 84.31 126 GLY A O 1
ATOM 933 N N . LEU A 1 127 ? -4.318 10.567 25.089 1.00 86.06 127 LEU A N 1
ATOM 934 C CA . LEU A 1 127 ? -4.661 9.952 23.798 1.00 86.06 127 LEU A CA 1
ATOM 935 C C . LEU A 1 127 ? -4.378 10.915 22.640 1.00 86.06 127 LEU A C 1
ATOM 937 O O . LEU A 1 127 ? -3.810 10.515 21.626 1.00 86.06 127 LEU A O 1
ATOM 941 N N . LYS A 1 128 ? -4.728 12.194 22.819 1.00 87.38 128 LYS A N 1
ATOM 942 C CA . LYS A 1 128 ? -4.461 13.245 21.833 1.00 87.38 128 LYS A CA 1
ATOM 943 C C . LYS A 1 128 ? -2.963 13.380 21.559 1.00 87.38 128 LYS A C 1
ATOM 945 O O . LYS A 1 128 ? -2.564 13.397 20.400 1.00 87.38 128 LYS A O 1
ATOM 950 N N . LEU A 1 129 ? -2.141 13.433 22.610 1.00 89.38 129 LEU A N 1
ATOM 951 C CA . LEU A 1 129 ? -0.688 13.506 22.468 1.00 89.38 129 LEU A CA 1
ATOM 952 C C . LEU A 1 129 ? -0.127 12.266 21.758 1.00 89.38 129 LEU A C 1
ATOM 954 O O . LEU A 1 129 ? 0.677 12.410 20.843 1.00 89.38 129 LEU A O 1
ATOM 958 N N . GLY A 1 130 ? -0.594 11.066 22.117 1.00 89.88 130 GLY A N 1
ATOM 959 C CA . GLY A 1 130 ? -0.178 9.822 21.464 1.00 89.88 130 GLY A CA 1
ATOM 960 C C . GLY A 1 130 ? -0.470 9.804 19.961 1.00 89.88 130 GLY A C 1
ATOM 961 O O . GLY A 1 130 ? 0.405 9.465 19.172 1.00 89.88 130 GLY A O 1
ATOM 962 N N . ILE A 1 131 ? -1.665 10.240 19.547 1.00 90.31 131 ILE A N 1
ATOM 963 C CA . ILE A 1 131 ? -2.031 10.336 18.124 1.00 90.31 131 ILE A CA 1
ATOM 964 C C . ILE A 1 131 ? -1.134 11.336 17.386 1.00 90.31 131 ILE A C 1
ATOM 966 O O . ILE A 1 131 ? -0.674 11.041 16.287 1.00 90.31 131 ILE A O 1
ATOM 970 N N . ILE A 1 132 ? -0.848 12.495 17.990 1.00 90.69 132 ILE A N 1
ATOM 971 C CA . ILE A 1 132 ? 0.062 13.489 17.400 1.00 90.69 132 ILE A CA 1
ATOM 972 C C . ILE A 1 132 ? 1.454 12.882 17.196 1.00 90.69 132 ILE A C 1
ATOM 974 O O . ILE A 1 132 ? 2.021 13.036 16.120 1.00 90.69 132 ILE A O 1
ATOM 978 N N . ILE A 1 133 ? 1.980 12.156 18.187 1.00 91.62 133 ILE A N 1
ATOM 979 C CA . ILE A 1 133 ? 3.285 11.488 18.079 1.00 91.62 133 ILE A CA 1
ATOM 980 C C . ILE A 1 133 ? 3.287 10.486 16.919 1.00 91.62 133 ILE A C 1
ATOM 982 O O . ILE A 1 133 ? 4.191 10.534 16.090 1.00 91.62 133 ILE A O 1
ATOM 986 N N . ILE A 1 134 ? 2.262 9.633 16.816 1.00 91.81 134 ILE A N 1
ATOM 987 C CA . ILE A 1 134 ? 2.147 8.646 15.729 1.00 91.81 134 ILE A CA 1
ATOM 988 C C . ILE A 1 134 ? 2.127 9.342 14.362 1.00 91.81 134 ILE A C 1
ATOM 990 O O . ILE A 1 134 ? 2.864 8.944 13.463 1.00 91.81 134 ILE A O 1
ATOM 994 N N . ILE A 1 135 ? 1.335 10.409 14.206 1.00 90.94 135 ILE A N 1
ATOM 995 C CA . ILE A 1 135 ? 1.264 11.177 12.953 1.00 90.94 135 ILE A CA 1
ATOM 996 C C . ILE A 1 135 ? 2.616 11.812 12.621 1.00 90.94 135 ILE A C 1
ATOM 998 O O . ILE A 1 135 ? 3.052 11.747 11.472 1.00 90.94 135 ILE A O 1
ATOM 1002 N N . CYS A 1 136 ? 3.301 12.400 13.604 1.00 91.12 136 CYS A N 1
ATOM 1003 C CA . CYS A 1 136 ? 4.630 12.973 13.409 1.00 91.12 136 CYS A CA 1
ATOM 1004 C C . CYS A 1 136 ? 5.630 11.911 12.936 1.00 91.12 136 CYS A C 1
ATOM 1006 O O . CYS A 1 136 ? 6.351 12.158 11.974 1.00 91.12 136 CYS A O 1
ATOM 1008 N N . CYS A 1 137 ? 5.633 10.725 13.553 1.00 89.50 137 CYS A N 1
ATOM 1009 C CA . CYS A 1 137 ? 6.480 9.606 13.137 1.00 89.50 137 CYS A CA 1
ATOM 1010 C C . CYS A 1 137 ? 6.150 9.135 11.713 1.00 89.50 137 CYS A C 1
ATOM 1012 O O . CYS A 1 137 ? 7.055 8.992 10.896 1.00 89.50 137 CYS A O 1
ATOM 1014 N N . ALA A 1 138 ? 4.867 8.966 11.385 1.00 86.19 138 ALA A N 1
ATOM 1015 C CA . ALA A 1 138 ? 4.430 8.547 10.052 1.00 86.19 138 ALA A CA 1
ATOM 1016 C C . ALA A 1 138 ? 4.752 9.590 8.962 1.00 86.19 138 ALA A C 1
ATOM 1018 O O . ALA A 1 138 ? 4.989 9.246 7.807 1.00 86.19 138 ALA A O 1
ATOM 1019 N N . SER A 1 139 ? 4.805 10.873 9.327 1.00 89.38 139 SER A N 1
ATOM 1020 C CA . SER A 1 139 ? 5.093 11.970 8.394 1.00 89.38 139 SER A CA 1
ATOM 1021 C C . SER A 1 139 ? 6.572 12.078 8.011 1.00 89.38 139 SER A C 1
ATOM 1023 O O . SER A 1 139 ? 6.897 12.792 7.063 1.00 89.38 139 SER A O 1
ATOM 1025 N N . VAL A 1 140 ? 7.474 11.381 8.715 1.00 90.12 140 VAL A N 1
ATOM 1026 C CA . VAL A 1 140 ? 8.926 11.448 8.481 1.00 90.12 140 VAL A CA 1
ATOM 1027 C C . VAL A 1 140 ? 9.272 11.066 7.042 1.00 90.12 140 VAL A C 1
ATOM 1029 O O . VAL A 1 140 ? 9.994 11.805 6.377 1.00 90.12 140 VAL A O 1
ATOM 1032 N N . THR A 1 141 ? 8.707 9.971 6.528 1.00 84.94 141 THR A N 1
ATOM 1033 C CA . THR A 1 141 ? 8.956 9.505 5.154 1.00 84.94 141 THR A CA 1
ATOM 1034 C C . THR A 1 141 ? 8.535 10.551 4.121 1.00 84.94 141 THR A C 1
ATOM 1036 O O . THR A 1 141 ? 9.309 10.895 3.230 1.00 84.94 141 THR A O 1
ATOM 1039 N N . GLY A 1 142 ? 7.339 11.129 4.279 1.00 86.81 142 GLY A N 1
ATOM 1040 C CA . GLY A 1 142 ? 6.859 12.195 3.397 1.00 86.81 142 GLY A CA 1
ATOM 1041 C C . GLY A 1 142 ? 7.740 13.444 3.457 1.00 86.81 142 GLY A C 1
ATOM 1042 O O . GLY A 1 142 ? 8.044 14.040 2.425 1.00 86.81 142 GLY A O 1
ATOM 1043 N N . LEU A 1 143 ? 8.216 13.812 4.649 1.00 92.00 143 LEU A N 1
ATOM 1044 C CA . LEU A 1 143 ? 9.121 14.946 4.823 1.00 92.00 143 LEU A CA 1
ATOM 1045 C C . LEU A 1 143 ? 10.477 14.714 4.141 1.00 92.00 143 LEU A C 1
ATOM 1047 O O . LEU A 1 143 ? 11.012 15.641 3.533 1.00 92.00 143 LEU A O 1
ATOM 1051 N N . PHE A 1 144 ? 11.016 13.492 4.193 1.00 91.19 144 PHE A N 1
ATOM 1052 C CA . PHE A 1 144 ? 12.235 13.130 3.466 1.00 91.19 144 PHE A CA 1
ATOM 1053 C C . PHE A 1 144 ? 12.056 13.239 1.952 1.00 91.19 144 PHE A C 1
ATOM 1055 O O . PHE A 1 144 ? 12.938 13.776 1.285 1.00 91.19 144 PHE A O 1
ATOM 1062 N N . GLU A 1 145 ? 10.918 12.806 1.412 1.00 89.12 145 GLU A N 1
ATOM 1063 C CA . GLU A 1 145 ? 10.621 12.932 -0.018 1.00 89.12 145 GLU A CA 1
ATOM 1064 C C . GLU A 1 145 ? 10.480 14.393 -0.461 1.00 89.12 145 GLU A C 1
ATOM 1066 O O . GLU A 1 145 ? 11.040 14.790 -1.485 1.00 89.12 145 GLU A O 1
ATOM 1071 N N . VAL A 1 146 ? 9.824 15.231 0.348 1.00 92.19 146 VAL A N 1
ATOM 1072 C CA . VAL A 1 146 ? 9.763 16.680 0.105 1.00 92.19 146 VAL A CA 1
ATOM 1073 C C . VAL A 1 146 ? 11.165 17.289 0.152 1.00 92.19 146 VAL A C 1
ATOM 1075 O O . VAL A 1 146 ? 11.563 18.006 -0.764 1.00 92.19 146 VAL A O 1
ATOM 1078 N N . ALA A 1 147 ? 11.959 16.969 1.176 1.00 92.19 147 ALA A N 1
ATOM 1079 C CA . ALA A 1 147 ? 13.330 17.459 1.292 1.00 92.19 147 ALA A CA 1
ATOM 1080 C C . ALA A 1 147 ? 14.205 17.007 0.110 1.00 92.19 147 ALA A C 1
ATOM 1082 O O . ALA A 1 147 ? 15.003 17.792 -0.404 1.00 92.19 147 ALA A O 1
ATOM 1083 N N . ARG A 1 148 ? 14.038 15.766 -0.358 1.00 87.62 148 ARG A N 1
ATOM 1084 C CA . ARG A 1 148 ? 14.714 15.220 -1.540 1.00 87.62 148 ARG A CA 1
ATOM 1085 C C . ARG A 1 148 ? 14.349 16.013 -2.794 1.00 87.62 148 ARG A C 1
ATOM 1087 O O . ARG A 1 148 ? 15.247 16.386 -3.544 1.00 87.62 148 ARG A O 1
ATOM 1094 N N . ALA A 1 149 ? 13.071 16.337 -2.984 1.00 87.75 149 ALA A N 1
ATOM 1095 C CA . ALA A 1 149 ? 1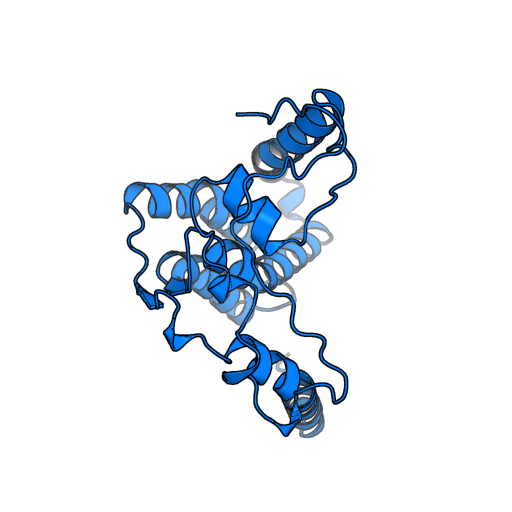2.607 17.126 -4.125 1.00 87.75 149 ALA A CA 1
ATOM 1096 C C . ALA A 1 149 ? 13.229 18.534 -4.182 1.00 87.75 149 ALA A C 1
ATOM 1098 O O . ALA A 1 149 ? 13.475 19.043 -5.271 1.00 87.75 149 ALA A O 1
ATOM 1099 N N . PHE A 1 150 ? 13.528 19.147 -3.031 1.00 90.81 150 PHE A N 1
ATOM 1100 C CA . PHE A 1 150 ? 14.221 20.442 -2.979 1.00 90.81 150 PHE A CA 1
ATOM 1101 C C . PHE A 1 150 ? 15.747 20.338 -3.105 1.00 90.81 150 PHE A C 1
ATOM 1103 O O . PHE A 1 150 ? 16.385 21.279 -3.571 1.00 90.81 150 PHE A O 1
ATOM 1110 N N . ARG A 1 151 ? 16.351 19.226 -2.669 1.00 90.00 151 ARG A N 1
ATOM 1111 C CA . ARG A 1 151 ? 17.814 19.048 -2.671 1.00 90.00 151 ARG A CA 1
ATOM 1112 C C . ARG A 1 151 ? 18.378 18.629 -4.023 1.00 90.00 151 ARG A C 1
ATOM 1114 O O . ARG A 1 151 ? 19.515 18.980 -4.327 1.00 90.00 151 ARG A O 1
ATOM 1121 N N . TYR A 1 152 ? 17.629 17.859 -4.807 1.00 84.62 152 TYR A N 1
ATOM 1122 C CA . TYR A 1 152 ? 18.125 17.286 -6.056 1.00 84.62 152 TYR A CA 1
ATOM 1123 C C . TYR A 1 152 ? 17.487 17.944 -7.273 1.00 84.62 152 TYR A C 1
ATOM 1125 O O . TYR A 1 152 ? 16.292 18.226 -7.303 1.00 84.62 152 TYR A O 1
ATOM 1133 N N . ALA A 1 153 ? 18.299 18.154 -8.310 1.00 83.56 153 ALA A N 1
ATOM 1134 C CA . ALA A 1 153 ? 17.805 18.643 -9.586 1.00 83.56 153 ALA A CA 1
ATOM 1135 C C . ALA A 1 153 ? 16.843 17.620 -10.225 1.00 83.56 153 ALA A C 1
ATOM 1137 O O . ALA A 1 153 ? 17.062 16.406 -10.102 1.00 83.56 153 ALA A O 1
ATOM 1138 N N . PRO A 1 154 ? 15.805 18.089 -10.942 1.00 83.12 154 PRO A N 1
ATOM 1139 C CA . PRO A 1 154 ? 14.903 17.205 -11.663 1.00 83.12 154 PRO A CA 1
ATOM 1140 C C . PRO A 1 154 ? 15.660 16.369 -12.700 1.00 83.12 154 PRO A C 1
ATOM 1142 O O . PRO A 1 154 ? 16.709 16.764 -13.218 1.00 83.12 154 PRO A O 1
ATOM 1145 N N . THR A 1 155 ? 15.097 15.205 -13.018 1.00 84.00 155 THR A N 1
ATOM 1146 C CA . THR A 1 155 ? 15.631 14.328 -14.065 1.00 84.00 155 THR A CA 1
ATOM 1147 C C . THR A 1 155 ? 15.701 15.075 -15.406 1.00 84.00 155 THR A C 1
ATOM 1149 O O . THR A 1 155 ? 14.739 15.751 -15.787 1.00 84.00 155 THR A O 1
ATOM 1152 N N . PRO A 1 156 ? 16.814 14.976 -16.160 1.00 86.12 156 PRO A N 1
ATOM 1153 C CA . PRO A 1 156 ? 16.854 15.461 -17.532 1.00 86.12 156 PRO A CA 1
ATOM 1154 C C . PRO A 1 156 ? 15.819 14.734 -18.388 1.00 86.12 156 PRO A C 1
ATOM 1156 O O . PRO A 1 156 ? 15.495 13.574 -18.132 1.00 86.12 156 PRO A O 1
ATOM 1159 N N . LYS A 1 157 ? 15.337 15.404 -19.441 1.00 85.88 157 LYS A N 1
ATOM 1160 C CA . LYS A 1 157 ? 14.341 14.835 -20.355 1.00 85.88 157 LYS A CA 1
ATOM 1161 C C . LYS A 1 157 ? 14.815 13.462 -20.874 1.00 85.88 157 LYS A C 1
ATOM 1163 O O . LYS A 1 157 ? 15.881 13.420 -21.502 1.00 85.88 157 LYS A O 1
ATOM 1168 N N . PRO A 1 158 ? 14.046 12.381 -20.645 1.00 84.88 158 PRO A N 1
ATOM 1169 C CA . PRO A 1 158 ? 14.406 11.061 -21.135 1.00 84.88 158 PRO A CA 1
ATOM 1170 C C . PRO A 1 158 ? 14.310 11.010 -22.663 1.00 84.88 158 PRO A C 1
ATOM 1172 O O . PRO A 1 158 ? 13.389 11.578 -23.254 1.00 84.88 158 PRO A O 1
ATOM 1175 N N . GLN A 1 159 ? 15.271 10.337 -23.292 1.00 85.19 159 GLN A N 1
ATOM 1176 C CA . GLN A 1 159 ? 15.310 10.095 -24.741 1.00 85.19 159 GLN A CA 1
ATOM 1177 C C . GLN A 1 159 ? 14.995 8.638 -25.108 1.00 85.19 159 GLN A C 1
ATOM 1179 O O . GLN A 1 159 ? 14.633 8.359 -26.247 1.00 85.19 159 GLN A O 1
ATOM 1184 N N . CYS A 1 160 ? 15.099 7.724 -24.143 1.00 81.81 160 CYS A N 1
ATOM 1185 C CA . CYS A 1 160 ? 14.805 6.305 -24.313 1.00 81.81 160 CYS A CA 1
ATOM 1186 C C . CYS A 1 160 ? 13.373 5.945 -23.900 1.00 81.81 160 CYS A C 1
ATOM 1188 O O . CYS A 1 160 ? 12.702 6.690 -23.182 1.00 81.81 160 CYS A O 1
ATOM 1190 N N . ALA A 1 161 ? 12.931 4.748 -24.290 1.00 80.06 161 ALA A N 1
ATOM 1191 C CA . ALA A 1 161 ? 11.711 4.153 -23.755 1.00 80.06 161 ALA A CA 1
ATOM 1192 C C . ALA A 1 161 ? 11.892 3.717 -22.286 1.00 80.06 161 ALA A C 1
ATOM 1194 O O . ALA A 1 161 ? 13.003 3.411 -21.848 1.00 80.06 161 ALA A O 1
ATOM 1195 N N . LEU A 1 162 ? 10.789 3.626 -21.531 1.00 79.56 162 LEU A N 1
ATOM 1196 C CA . LEU A 1 162 ? 10.795 3.247 -20.108 1.00 79.56 162 LEU A CA 1
ATOM 1197 C C . LEU A 1 162 ? 11.608 1.967 -19.805 1.00 79.56 162 LEU A C 1
ATOM 1199 O O . LEU A 1 162 ? 12.426 2.016 -18.884 1.00 79.56 162 LEU A O 1
ATOM 1203 N N . PRO A 1 163 ? 11.485 0.862 -20.576 1.00 78.00 163 PRO A N 1
ATOM 1204 C CA . PRO A 1 163 ? 12.255 -0.351 -20.296 1.00 78.00 163 PRO A CA 1
ATOM 1205 C C . PRO A 1 163 ? 13.772 -0.157 -20.368 1.00 78.00 163 PRO A C 1
ATOM 1207 O O . PRO A 1 163 ? 14.515 -0.736 -19.580 1.00 78.00 163 PRO A O 1
ATOM 1210 N N . GLN A 1 164 ? 14.236 0.693 -21.286 1.00 78.88 164 GLN A N 1
ATOM 1211 C CA . GLN A 1 164 ? 15.657 0.994 -21.458 1.00 78.88 164 GLN A CA 1
ATOM 1212 C C . GLN A 1 164 ? 16.186 1.863 -20.310 1.00 78.88 164 GLN A C 1
ATOM 1214 O O . GLN A 1 164 ? 17.284 1.626 -19.811 1.00 78.88 164 GLN A O 1
ATOM 1219 N N . ILE A 1 165 ? 15.389 2.835 -19.846 1.00 79.88 165 ILE A N 1
ATOM 1220 C CA . ILE A 1 165 ? 15.746 3.691 -18.703 1.00 79.88 165 ILE A CA 1
ATOM 1221 C C . ILE A 1 165 ? 15.921 2.846 -17.440 1.00 79.88 165 ILE A C 1
ATOM 1223 O O . ILE A 1 165 ? 16.921 2.993 -16.738 1.00 79.88 165 ILE A O 1
ATOM 1227 N N . TRP A 1 166 ? 14.978 1.942 -17.160 1.00 78.31 166 TRP A N 1
ATOM 1228 C CA . TRP A 1 166 ? 15.063 1.062 -15.993 1.00 78.31 166 TRP A CA 1
ATOM 1229 C C . TRP A 1 166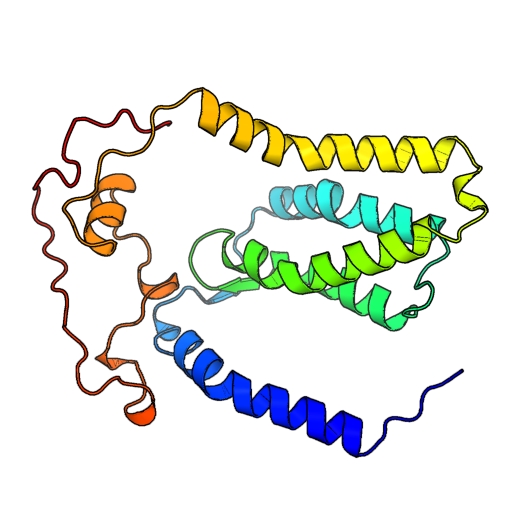 ? 16.270 0.131 -16.041 1.00 78.31 166 TRP A C 1
ATOM 1231 O O . TRP A 1 166 ? 16.939 -0.036 -15.016 1.00 78.31 166 TRP A O 1
ATOM 1241 N N . TYR A 1 167 ? 16.590 -0.408 -17.222 1.00 75.12 167 TYR A N 1
ATOM 1242 C CA . TYR A 1 167 ? 17.794 -1.212 -17.415 1.00 75.12 167 TYR A CA 1
ATOM 1243 C C . TYR A 1 167 ? 19.068 -0.432 -17.058 1.00 75.12 167 TYR A C 1
ATOM 1245 O O . TYR A 1 167 ? 19.905 -0.916 -16.297 1.00 75.12 167 TYR A O 1
ATOM 1253 N N . GLN A 1 168 ? 19.193 0.811 -17.537 1.00 75.19 168 GLN A N 1
ATOM 1254 C CA . GLN A 1 168 ? 20.368 1.646 -17.268 1.00 75.19 168 GLN A CA 1
ATOM 1255 C C . GLN A 1 168 ? 20.463 2.136 -15.815 1.00 75.19 168 GLN A C 1
ATOM 1257 O O . GLN A 1 168 ? 21.568 2.270 -15.298 1.00 75.19 168 GLN A O 1
ATOM 1262 N N . GLN A 1 169 ? 19.338 2.406 -15.145 1.00 72.94 169 GLN A N 1
ATOM 1263 C CA . GLN A 1 169 ? 19.337 2.890 -13.756 1.00 72.94 169 GLN A CA 1
ATOM 1264 C C . GLN A 1 169 ? 19.655 1.797 -12.740 1.00 72.94 169 GLN A C 1
ATOM 1266 O O . GLN A 1 169 ? 20.373 2.040 -11.774 1.00 72.94 169 GLN A O 1
ATOM 1271 N N . THR A 1 170 ? 19.090 0.606 -12.929 1.00 66.69 170 THR A N 1
ATOM 1272 C CA . THR A 1 170 ? 19.185 -0.467 -11.932 1.00 66.69 170 THR A CA 1
ATOM 1273 C C . THR A 1 170 ? 20.317 -1.447 -12.226 1.00 66.69 170 THR A C 1
ATOM 1275 O O . THR A 1 170 ? 20.651 -2.264 -11.370 1.00 66.69 170 THR A O 1
ATOM 1278 N N . GLY A 1 171 ? 20.896 -1.404 -13.436 1.00 60.25 171 GLY A N 1
ATOM 1279 C CA . GLY A 1 171 ? 21.865 -2.399 -13.913 1.00 60.25 171 GLY A CA 1
ATOM 1280 C C . GLY A 1 171 ? 21.283 -3.814 -13.997 1.00 60.25 171 GLY A C 1
ATOM 1281 O O . GLY A 1 171 ? 22.000 -4.781 -14.239 1.00 60.25 171 GLY A O 1
ATOM 1282 N N . ARG A 1 172 ? 19.976 -3.940 -13.773 1.00 56.12 172 ARG A N 1
ATOM 1283 C CA . ARG A 1 172 ? 19.191 -5.154 -13.896 1.00 56.12 172 ARG A CA 1
ATOM 1284 C C . ARG A 1 172 ? 18.184 -4.884 -14.995 1.00 56.12 172 ARG A C 1
ATOM 1286 O O . ARG A 1 172 ? 17.726 -3.757 -15.165 1.00 56.12 172 ARG A O 1
ATOM 1293 N N . VAL A 1 173 ? 17.787 -5.920 -15.723 1.00 55.31 173 VAL A N 1
ATOM 1294 C CA . VAL A 1 173 ? 16.473 -5.884 -16.362 1.00 55.31 173 VAL A CA 1
ATOM 1295 C C . VAL A 1 173 ? 15.514 -5.831 -15.180 1.00 55.31 173 VAL A C 1
ATOM 1297 O O . VAL A 1 173 ? 15.206 -6.871 -14.609 1.00 55.31 173 VAL A O 1
ATOM 1300 N N . ALA A 1 174 ? 15.179 -4.623 -14.702 1.00 52.69 174 ALA A N 1
ATOM 1301 C CA . ALA A 1 174 ? 14.128 -4.432 -13.711 1.00 52.69 174 ALA A CA 1
ATOM 1302 C C . ALA A 1 174 ? 12.985 -5.334 -14.148 1.00 52.69 174 ALA A C 1
ATOM 1304 O O . ALA A 1 174 ? 12.743 -5.390 -15.354 1.00 52.69 174 ALA A O 1
ATOM 1305 N N . GLU A 1 175 ? 12.399 -6.090 -13.220 1.00 61.34 175 GLU A N 1
ATOM 1306 C CA . GLU A 1 175 ? 11.388 -7.110 -13.495 1.00 61.34 175 GLU A CA 1
ATOM 1307 C C . GLU A 1 175 ? 10.197 -6.462 -14.200 1.00 61.34 175 GLU A C 1
ATOM 1309 O O . GLU A 1 175 ? 9.198 -6.098 -13.588 1.00 61.34 175 GLU A O 1
ATOM 1314 N N . LEU A 1 176 ? 10.350 -6.246 -15.507 1.00 70.25 176 LEU A N 1
ATOM 1315 C CA . LEU A 1 176 ? 9.438 -5.523 -16.374 1.00 70.25 176 LEU A CA 1
ATOM 1316 C C . LEU A 1 176 ? 8.095 -6.211 -16.306 1.00 70.25 176 LEU A C 1
ATOM 1318 O O . LEU A 1 176 ? 7.091 -5.523 -16.276 1.00 70.25 176 LEU A O 1
ATOM 1322 N N . ASP A 1 177 ? 8.121 -7.531 -16.148 1.00 71.06 177 ASP A N 1
ATOM 1323 C CA . ASP A 1 177 ? 6.981 -8.405 -15.943 1.00 71.06 177 ASP A CA 1
ATOM 1324 C C . ASP A 1 177 ? 6.114 -8.016 -14.721 1.00 71.06 177 ASP A C 1
ATOM 1326 O O . ASP A 1 177 ? 4.939 -8.373 -14.686 1.00 71.06 177 ASP A O 1
ATOM 1330 N N . THR A 1 178 ? 6.628 -7.239 -13.749 1.00 72.06 178 THR A N 1
ATOM 1331 C CA . THR A 1 178 ? 5.847 -6.710 -12.604 1.00 72.06 178 THR A CA 1
ATOM 1332 C C . THR A 1 178 ? 4.921 -5.566 -13.024 1.00 72.06 178 THR A C 1
ATOM 1334 O O . THR A 1 178 ? 3.859 -5.370 -12.438 1.00 72.06 178 THR A O 1
ATOM 1337 N N . TYR A 1 179 ? 5.297 -4.805 -14.055 1.00 75.38 179 TYR A N 1
ATOM 1338 C CA . TYR A 1 179 ? 4.584 -3.589 -14.472 1.00 75.38 179 TYR A CA 1
ATOM 1339 C C . TYR A 1 179 ? 4.056 -3.637 -15.907 1.00 75.38 179 TYR A C 1
ATOM 1341 O O . TYR A 1 179 ? 3.098 -2.944 -16.250 1.00 75.38 179 TYR A O 1
ATOM 1349 N N . LEU A 1 180 ? 4.692 -4.430 -16.758 1.00 79.31 180 LEU A N 1
ATOM 1350 C CA . LEU A 1 180 ? 4.459 -4.554 -18.183 1.00 79.31 180 LEU A CA 1
ATOM 1351 C C . LEU A 1 180 ? 4.345 -6.033 -18.516 1.00 79.31 180 LEU A C 1
ATOM 1353 O O . LEU A 1 180 ? 5.180 -6.837 -18.132 1.00 79.31 180 LEU A O 1
ATOM 1357 N N . THR A 1 181 ? 3.347 -6.382 -19.311 1.00 78.69 181 THR A N 1
ATOM 1358 C CA . THR A 1 181 ? 3.209 -7.740 -19.829 1.00 78.69 181 THR A CA 1
ATOM 1359 C C . THR A 1 181 ? 3.560 -7.767 -21.309 1.00 78.69 181 THR A C 1
ATOM 1361 O O . THR A 1 181 ? 3.314 -6.806 -22.049 1.00 78.69 181 THR A O 1
ATOM 1364 N N . ARG A 1 182 ? 4.155 -8.869 -21.773 1.00 79.62 182 ARG A N 1
ATOM 1365 C CA . ARG A 1 182 ? 4.396 -9.064 -23.207 1.00 79.62 182 ARG A CA 1
ATOM 1366 C C . ARG A 1 182 ? 3.057 -9.108 -23.930 1.00 79.62 182 ARG A C 1
ATOM 1368 O O . ARG A 1 182 ? 2.123 -9.773 -23.490 1.00 79.62 182 ARG A O 1
ATOM 1375 N N . THR A 1 183 ? 2.983 -8.475 -25.097 1.00 81.56 183 THR A N 1
ATOM 1376 C CA . THR A 1 183 ? 1.763 -8.460 -25.921 1.00 81.56 183 THR A CA 1
ATOM 1377 C C . THR A 1 183 ? 1.269 -9.864 -26.276 1.00 81.56 183 THR A C 1
ATOM 1379 O O . THR A 1 183 ? 0.069 -10.053 -26.454 1.00 81.56 183 THR A O 1
ATOM 1382 N N . SER A 1 184 ? 2.161 -10.859 -26.323 1.00 83.56 184 SER A N 1
ATOM 1383 C CA . SER A 1 184 ? 1.823 -12.272 -26.531 1.00 83.56 184 SER A CA 1
ATOM 1384 C C . SER A 1 184 ? 1.010 -12.897 -25.392 1.00 83.56 184 SER A C 1
ATOM 1386 O O . SER A 1 184 ? 0.269 -13.841 -25.645 1.00 83.56 184 SER A O 1
ATOM 1388 N N . HIS A 1 185 ? 1.130 -12.393 -24.160 1.00 85.06 185 HIS A N 1
ATOM 1389 C CA . HIS A 1 185 ? 0.401 -12.900 -22.992 1.00 85.06 185 HIS A CA 1
ATOM 1390 C C . HIS A 1 185 ? -0.927 -12.172 -22.749 1.00 85.06 185 HIS A C 1
ATOM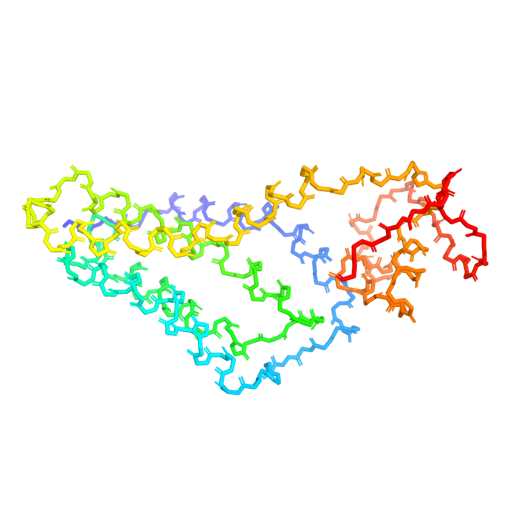 1392 O O . HIS A 1 185 ? -1.742 -12.639 -21.957 1.00 85.06 185 HIS A O 1
ATOM 1398 N N . VAL A 1 186 ? -1.175 -11.051 -23.437 1.00 86.62 186 VAL A N 1
ATOM 1399 C CA . VAL A 1 186 ? -2.433 -10.304 -23.319 1.00 86.62 186 VAL A CA 1
ATOM 1400 C C . VAL A 1 186 ? -3.538 -11.011 -24.117 1.00 86.62 186 VAL A C 1
ATOM 1402 O O . VAL A 1 186 ? -3.359 -11.266 -25.320 1.00 86.62 186 VAL A O 1
ATOM 1405 N N . PRO A 1 187 ? -4.711 -11.281 -23.509 1.00 87.00 187 PRO A N 1
ATOM 1406 C CA . PRO A 1 187 ? -5.843 -11.867 -24.217 1.00 87.00 187 PRO A CA 1
ATOM 1407 C C . PRO A 1 187 ? -6.214 -11.062 -25.468 1.00 87.00 187 PRO A C 1
ATOM 1409 O O . PRO A 1 187 ? -6.204 -9.832 -25.457 1.00 87.00 187 PRO A O 1
ATOM 1412 N N . SER A 1 188 ? -6.556 -11.744 -26.564 1.00 88.31 188 SER A N 1
ATOM 1413 C CA . SER A 1 188 ? -6.844 -11.101 -27.858 1.00 88.31 188 SER A CA 1
ATOM 1414 C C . SER A 1 188 ? -7.955 -10.051 -27.790 1.00 88.31 188 SER A C 1
ATOM 1416 O O . SER A 1 188 ? -7.871 -9.050 -28.489 1.00 88.31 188 SER A O 1
ATOM 1418 N N . TRP A 1 189 ? -8.947 -10.240 -26.919 1.00 89.19 189 TRP A N 1
ATOM 1419 C CA . TRP A 1 189 ? -10.062 -9.311 -26.717 1.00 89.19 189 TRP A CA 1
ATOM 1420 C C . TRP A 1 189 ? -9.684 -8.020 -25.965 1.00 89.19 189 TRP A C 1
ATOM 1422 O O . TRP A 1 189 ? -10.425 -7.045 -26.032 1.00 89.19 189 TRP A O 1
ATOM 1432 N N . LEU A 1 190 ? -8.537 -7.995 -25.273 1.00 87.50 190 LEU A N 1
ATOM 1433 C CA . LEU A 1 190 ? -7.977 -6.813 -24.598 1.00 87.50 190 LEU A CA 1
ATOM 1434 C C . LEU A 1 190 ? -6.938 -6.075 -25.444 1.00 87.50 190 LEU A C 1
ATOM 1436 O O . LEU A 1 190 ? -6.571 -4.943 -25.126 1.00 87.50 190 LEU A O 1
ATOM 1440 N N . ARG A 1 191 ? -6.404 -6.718 -26.488 1.00 85.69 191 ARG A N 1
ATOM 1441 C CA . ARG A 1 191 ? -5.338 -6.133 -27.299 1.00 85.69 191 ARG A CA 1
ATOM 1442 C C . ARG A 1 191 ? -5.888 -5.002 -28.160 1.00 85.69 191 ARG A C 1
ATOM 1444 O O . ARG A 1 191 ? -6.800 -5.196 -28.957 1.00 85.69 191 ARG A O 1
ATOM 1451 N N . ALA A 1 192 ? -5.277 -3.825 -28.033 1.00 81.06 192 ALA A N 1
ATOM 1452 C CA . ALA A 1 192 ? -5.557 -2.713 -28.929 1.00 81.06 192 ALA A CA 1
ATOM 1453 C C . ALA A 1 192 ? -5.174 -3.099 -30.376 1.00 81.06 192 ALA A C 1
ATOM 1455 O O . ALA A 1 192 ? -4.061 -3.592 -30.583 1.00 81.06 192 ALA A O 1
ATOM 1456 N N . PRO A 1 193 ? -6.028 -2.830 -31.383 1.00 75.00 193 PRO A N 1
ATOM 1457 C CA . PRO A 1 193 ? -5.745 -3.169 -32.782 1.00 75.00 193 PRO A CA 1
ATOM 1458 C C . PRO A 1 193 ? -4.464 -2.520 -33.329 1.00 75.00 193 PRO A C 1
ATOM 1460 O O . PRO A 1 193 ? -3.835 -3.052 -34.237 1.00 75.00 193 PRO A O 1
ATOM 1463 N N . SER A 1 194 ? -4.064 -1.376 -32.765 1.00 73.94 194 SER A N 1
ATOM 1464 C CA . SER A 1 194 ? -2.907 -0.577 -33.180 1.00 73.94 194 SER A CA 1
ATOM 1465 C C . SER A 1 194 ? -1.774 -0.581 -32.145 1.00 73.94 194 SER A C 1
ATOM 1467 O O . SER A 1 194 ? -1.149 0.454 -31.898 1.00 73.94 194 SER A O 1
ATOM 1469 N N . SER A 1 195 ? -1.514 -1.710 -31.478 1.00 67.88 195 SER A N 1
ATOM 1470 C CA . SER A 1 195 ? -0.395 -1.795 -30.534 1.00 67.88 195 SER A CA 1
ATOM 1471 C C . SER A 1 195 ? 0.943 -1.694 -31.275 1.00 67.88 195 SER A C 1
ATOM 1473 O O . SER A 1 195 ? 1.296 -2.582 -32.052 1.00 67.88 195 SER A O 1
ATOM 1475 N N . ARG A 1 196 ? 1.710 -0.628 -31.026 1.00 66.62 196 ARG A N 1
ATOM 1476 C CA . ARG A 1 196 ? 3.075 -0.483 -31.546 1.00 66.62 196 ARG A CA 1
ATOM 1477 C C . ARG A 1 196 ? 4.032 -1.273 -30.655 1.00 66.62 196 ARG A C 1
ATOM 1479 O O . ARG A 1 196 ? 4.131 -0.995 -29.463 1.00 66.62 196 ARG A O 1
ATOM 1486 N N . SER A 1 197 ? 4.740 -2.248 -31.218 1.00 65.56 197 SER A N 1
ATOM 1487 C CA . SER A 1 197 ? 5.797 -2.959 -30.497 1.00 65.56 197 SER A CA 1
ATOM 1488 C C . SER A 1 197 ? 7.000 -2.037 -30.306 1.00 65.56 197 SER A C 1
ATOM 1490 O O . SER A 1 197 ? 7.545 -1.523 -31.285 1.00 65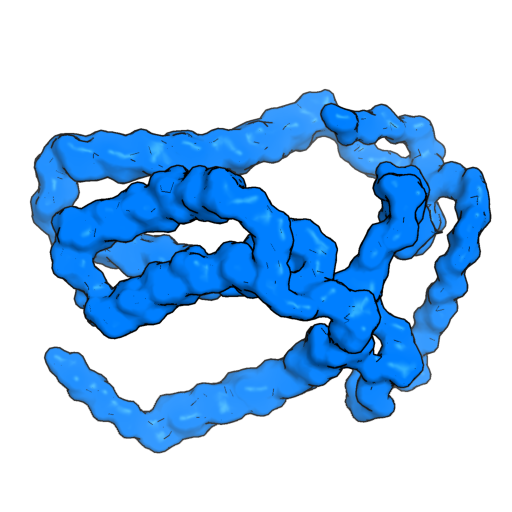.56 197 SER A O 1
ATOM 1492 N N . VAL A 1 198 ? 7.425 -1.846 -29.060 1.00 66.19 198 VAL A N 1
ATOM 1493 C CA . VAL A 1 198 ? 8.698 -1.195 -28.740 1.00 66.19 198 VAL A CA 1
ATOM 1494 C C . VAL A 1 198 ? 9.730 -2.298 -28.556 1.00 66.19 198 VAL A C 1
ATOM 1496 O O . VAL A 1 198 ? 9.600 -3.119 -27.652 1.00 66.19 198 VAL A O 1
ATOM 1499 N N . GLN A 1 199 ? 10.729 -2.342 -29.436 1.00 63.91 199 GLN A N 1
ATOM 1500 C CA . GLN A 1 199 ? 11.884 -3.215 -29.249 1.00 63.91 199 GLN A CA 1
ATOM 1501 C C . GLN A 1 199 ? 12.726 -2.638 -28.110 1.00 63.91 199 GLN A C 1
ATOM 1503 O O . GLN A 1 199 ? 13.109 -1.467 -28.145 1.00 63.91 199 GLN A O 1
ATOM 1508 N N . VAL A 1 200 ? 12.980 -3.442 -27.080 1.00 63.94 200 VAL A N 1
ATOM 1509 C CA . VAL A 1 200 ? 13.903 -3.071 -26.005 1.00 63.94 200 VAL A CA 1
ATOM 1510 C C . VAL A 1 200 ? 15.309 -3.339 -26.525 1.00 63.94 200 VAL A C 1
ATOM 1512 O O . VAL A 1 200 ? 15.883 -4.393 -26.276 1.00 63.94 200 VAL A O 1
ATOM 1515 N N . GLU A 1 201 ? 15.853 -2.417 -27.315 1.00 62.47 201 GLU A N 1
ATOM 1516 C CA . GLU A 1 201 ? 17.272 -2.483 -27.653 1.00 62.47 201 GLU A CA 1
ATOM 1517 C C . GLU A 1 201 ? 18.081 -2.181 -26.388 1.00 62.47 201 GLU A C 1
ATOM 1519 O O . GLU A 1 201 ? 17.912 -1.129 -25.769 1.00 62.47 201 GLU A O 1
ATOM 1524 N N . THR A 1 202 ? 18.974 -3.094 -26.005 1.00 59.06 202 THR A N 1
ATOM 1525 C CA . THR A 1 202 ? 19.968 -2.928 -24.928 1.00 59.06 202 THR A CA 1
ATOM 1526 C C . THR A 1 202 ? 21.116 -2.004 -25.348 1.00 59.06 202 THR A C 1
ATOM 1528 O O . THR A 1 202 ? 22.265 -2.199 -24.950 1.00 59.06 202 THR A O 1
ATOM 1531 N N . THR A 1 203 ? 20.847 -1.027 -26.214 1.00 53.72 203 THR A N 1
ATOM 1532 C CA . THR A 1 203 ? 21.856 -0.110 -26.733 1.00 53.72 203 THR A CA 1
ATOM 1533 C C . THR A 1 203 ? 22.350 0.814 -25.621 1.00 53.72 203 THR A C 1
ATOM 1535 O O . THR A 1 203 ? 21.591 1.373 -24.831 1.00 53.72 203 THR A O 1
ATOM 1538 N N . THR A 1 204 ? 23.669 0.981 -25.569 1.00 56.34 204 THR A N 1
ATOM 1539 C CA . THR A 1 204 ? 24.448 1.765 -24.596 1.00 56.34 204 THR A CA 1
ATOM 1540 C C . THR A 1 204 ? 24.294 3.286 -24.748 1.00 56.34 204 THR A C 1
ATOM 1542 O O . THR A 1 204 ? 25.103 4.049 -24.223 1.00 56.34 204 THR A O 1
ATOM 1545 N N . ALA A 1 205 ? 23.273 3.752 -25.471 1.00 60.88 205 ALA A N 1
ATOM 1546 C CA . ALA A 1 205 ? 23.036 5.172 -25.695 1.00 60.88 205 ALA A CA 1
ATOM 1547 C C . ALA A 1 205 ? 22.622 5.853 -24.384 1.00 60.88 205 ALA A C 1
ATOM 1549 O O . ALA A 1 205 ? 21.759 5.357 -23.664 1.00 60.88 205 ALA A O 1
ATOM 1550 N N . THR A 1 206 ? 23.219 7.001 -24.064 1.00 73.75 206 THR A N 1
ATOM 1551 C CA . THR A 1 206 ? 22.833 7.815 -22.903 1.00 73.75 206 THR A CA 1
ATOM 1552 C C . THR A 1 206 ? 21.347 8.166 -22.971 1.00 73.75 206 THR A C 1
ATOM 1554 O O . THR A 1 206 ? 20.945 8.959 -23.818 1.00 73.75 206 THR A O 1
ATOM 1557 N N . CYS A 1 207 ? 20.530 7.619 -22.064 1.00 80.56 207 CYS A N 1
ATOM 1558 C CA . CYS A 1 207 ? 19.081 7.847 -22.065 1.00 80.56 207 CYS A CA 1
ATOM 1559 C C . CYS A 1 207 ? 18.642 9.238 -21.586 1.00 80.56 207 CYS A C 1
ATOM 1561 O O . CYS A 1 207 ? 17.446 9.546 -21.601 1.00 80.56 207 CYS A O 1
ATOM 1563 N N . TRP A 1 208 ? 19.587 10.089 -21.189 1.00 85.31 208 TRP A N 1
ATOM 1564 C CA . TRP A 1 208 ? 19.353 11.431 -20.667 1.00 85.31 208 TRP A CA 1
ATOM 1565 C C . TRP A 1 208 ? 19.999 12.463 -21.578 1.00 85.31 208 TRP A C 1
ATOM 1567 O O . TRP A 1 208 ? 21.137 12.298 -22.010 1.00 85.31 208 TRP A O 1
ATOM 1577 N N . SER A 1 209 ? 19.297 13.572 -21.810 1.00 84.62 209 SER A N 1
ATOM 1578 C CA . SER A 1 209 ? 19.804 14.677 -22.633 1.00 84.62 209 SER A CA 1
ATOM 1579 C C . SER A 1 209 ? 21.040 15.380 -22.054 1.00 84.62 209 SER A C 1
ATOM 1581 O O . SER A 1 209 ? 21.714 16.113 -22.776 1.00 84.62 209 SER A O 1
ATOM 1583 N N . LYS A 1 210 ? 21.324 15.193 -20.758 1.00 83.50 210 LYS A N 1
ATOM 1584 C CA . LYS A 1 210 ? 22.481 15.729 -20.023 1.00 83.50 210 LYS A CA 1
ATOM 1585 C C . LYS A 1 210 ? 22.888 14.750 -18.909 1.00 83.50 210 LYS A C 1
ATOM 1587 O O . LYS A 1 210 ? 22.031 13.975 -18.478 1.00 83.50 210 LYS A O 1
ATOM 1592 N N . PRO A 1 211 ? 24.139 14.795 -18.403 1.00 80.12 211 PRO A N 1
ATOM 1593 C CA . PRO A 1 211 ? 24.548 14.004 -17.243 1.00 80.12 211 PRO A CA 1
ATOM 1594 C C . PRO A 1 211 ? 23.616 14.238 -16.052 1.00 80.12 211 PRO A C 1
ATOM 1596 O O . PRO A 1 211 ? 23.286 15.381 -15.729 1.00 80.12 211 PRO A O 1
ATOM 1599 N N . TRP A 1 212 ? 23.197 13.156 -15.400 1.00 76.25 212 TRP A N 1
ATOM 1600 C CA . TRP A 1 212 ? 22.306 13.203 -14.248 1.00 76.25 212 TRP A CA 1
ATOM 1601 C C . TRP A 1 212 ? 22.995 12.588 -13.033 1.00 76.25 212 TRP A C 1
ATOM 1603 O O . TRP A 1 212 ? 23.343 11.409 -13.038 1.00 76.25 212 TRP A O 1
ATOM 1613 N N . ALA A 1 213 ? 23.192 13.390 -11.987 1.00 72.25 213 ALA A N 1
ATOM 1614 C CA . ALA A 1 213 ? 23.647 12.895 -10.696 1.00 72.25 213 ALA A CA 1
ATOM 1615 C C . ALA A 1 213 ? 22.467 12.211 -9.994 1.00 72.25 213 ALA A C 1
ATOM 1617 O O . ALA A 1 213 ? 21.675 12.858 -9.309 1.00 72.25 213 ALA A O 1
ATOM 1618 N N . THR A 1 214 ? 22.322 10.905 -10.211 1.00 66.25 214 THR A N 1
ATOM 1619 C CA . THR A 1 214 ? 21.339 10.079 -9.505 1.00 66.25 214 THR A CA 1
ATOM 1620 C C . THR A 1 214 ? 21.580 10.178 -7.996 1.00 66.25 214 THR A C 1
ATOM 1622 O O . THR A 1 214 ? 22.709 9.903 -7.570 1.00 66.25 214 THR A O 1
ATOM 1625 N N . PRO A 1 215 ? 20.566 10.524 -7.181 1.00 63.59 215 PRO A N 1
ATOM 1626 C CA . PRO A 1 215 ? 20.647 10.324 -5.739 1.00 63.59 215 PRO A CA 1
ATOM 1627 C C . PRO A 1 215 ? 20.929 8.835 -5.492 1.00 63.59 215 PRO A C 1
ATOM 1629 O O . PRO A 1 215 ? 20.194 7.995 -6.013 1.00 63.59 215 PRO A O 1
ATOM 1632 N N . ARG A 1 216 ? 22.025 8.523 -4.796 1.00 56.00 216 ARG A N 1
ATOM 1633 C CA . ARG A 1 216 ? 22.349 7.166 -4.340 1.00 56.00 216 ARG A CA 1
ATOM 1634 C C . ARG A 1 216 ? 21.867 6.975 -2.915 1.00 56.00 216 ARG A C 1
ATOM 1636 O O . ARG A 1 216 ? 21.961 7.965 -2.154 1.00 56.00 216 ARG A O 1
#

pLDDT: mean 81.95, std 10.31, range [44.12, 94.75]